Protein AF-A0A977L4Y2-F1 (afdb_monomer_lite)

Structure (mmCIF, N/CA/C/O backbone):
data_AF-A0A977L4Y2-F1
#
_entry.id   AF-A0A977L4Y2-F1
#
loop_
_atom_site.group_PDB
_atom_site.id
_atom_site.type_symbol
_atom_site.label_atom_id
_atom_site.label_alt_id
_atom_site.label_comp_id
_atom_site.label_asym_id
_atom_site.label_entity_id
_atom_site.label_seq_id
_atom_site.pdbx_PDB_ins_code
_atom_site.Cartn_x
_atom_site.Cartn_y
_atom_site.Cartn_z
_atom_site.occupancy
_atom_site.B_iso_or_equiv
_atom_site.auth_seq_id
_atom_site.auth_comp_id
_atom_site.auth_asym_id
_atom_site.auth_atom_id
_atom_site.pdbx_PDB_model_num
ATOM 1 N N . MET A 1 1 ? 3.620 12.388 13.829 1.00 55.41 1 MET A N 1
ATOM 2 C CA . MET A 1 1 ? 3.400 11.331 14.838 1.00 55.41 1 MET A CA 1
ATOM 3 C C . MET A 1 1 ? 1.973 10.817 14.739 1.00 55.41 1 MET A C 1
ATOM 5 O O . MET A 1 1 ? 1.811 9.656 14.417 1.00 55.41 1 MET A O 1
ATOM 9 N N . ALA A 1 2 ? 0.976 11.703 14.831 1.00 60.09 2 ALA A N 1
ATOM 10 C CA . ALA A 1 2 ? -0.452 11.372 14.791 1.00 60.09 2 ALA A CA 1
ATOM 11 C C . ALA A 1 2 ? -0.899 10.472 13.616 1.00 60.09 2 ALA A C 1
ATOM 13 O O . ALA A 1 2 ? -1.657 9.539 13.804 1.00 60.09 2 ALA A O 1
ATOM 14 N N . ALA A 1 3 ? -0.400 10.681 12.399 1.00 68.69 3 ALA A N 1
ATOM 15 C CA . ALA A 1 3 ? -0.818 9.826 11.291 1.00 68.69 3 ALA A CA 1
ATOM 16 C C . ALA A 1 3 ? -0.172 8.417 11.338 1.00 68.69 3 ALA A C 1
ATOM 18 O O . ALA A 1 3 ? -0.773 7.445 10.896 1.00 68.69 3 ALA A O 1
ATOM 19 N N . TYR A 1 4 ? 1.007 8.275 11.957 1.00 83.25 4 TYR A N 1
ATOM 20 C CA . TYR A 1 4 ? 1.710 6.990 12.066 1.00 83.25 4 TYR A CA 1
ATOM 21 C C . TYR A 1 4 ? 0.951 5.968 12.922 1.00 83.25 4 TYR A C 1
ATOM 23 O O . TYR A 1 4 ? 0.835 4.811 12.523 1.00 83.25 4 TYR A O 1
ATOM 31 N N . CYS A 1 5 ? 0.366 6.400 14.045 1.00 90.06 5 CYS A N 1
ATOM 32 C CA . CYS A 1 5 ? -0.415 5.509 14.905 1.00 90.06 5 CYS A CA 1
ATOM 33 C C . CYS A 1 5 ? -1.686 4.988 14.213 1.00 90.06 5 CYS A C 1
ATOM 35 O O . CYS A 1 5 ? -2.073 3.844 14.432 1.00 90.06 5 CYS A O 1
ATOM 37 N N . LEU A 1 6 ? -2.291 5.771 13.311 1.00 92.31 6 LEU A N 1
ATOM 38 C CA . LEU A 1 6 ? -3.466 5.342 12.550 1.00 92.31 6 LEU A CA 1
ATOM 39 C C . LEU A 1 6 ? -3.171 4.131 11.653 1.00 92.31 6 LEU A C 1
ATOM 41 O O . LEU A 1 6 ? -3.985 3.210 11.574 1.00 92.31 6 LEU A O 1
ATOM 45 N N . PHE A 1 7 ? -2.010 4.101 10.991 1.00 91.88 7 PHE A N 1
ATOM 46 C CA . PHE A 1 7 ? -1.647 2.938 10.181 1.00 91.88 7 PHE A CA 1
ATOM 47 C C . PHE A 1 7 ? -1.048 1.805 10.994 1.00 91.88 7 PHE A C 1
ATOM 49 O O . PHE A 1 7 ? -1.253 0.660 10.619 1.00 91.88 7 PHE A O 1
ATOM 56 N N . GLU A 1 8 ? -0.385 2.071 12.118 1.00 92.25 8 GLU A N 1
ATOM 57 C CA . GLU A 1 8 ? -0.032 0.994 13.049 1.00 92.25 8 GLU A CA 1
ATOM 58 C C . GLU A 1 8 ? -1.299 0.277 13.551 1.00 92.25 8 GLU A C 1
ATOM 60 O O . GLU A 1 8 ? -1.356 -0.951 13.572 1.00 92.25 8 GLU A O 1
ATOM 65 N N . PHE A 1 9 ? -2.363 1.030 13.849 1.00 95.06 9 PHE A N 1
ATOM 66 C CA . PHE A 1 9 ? -3.677 0.468 14.160 1.00 95.06 9 PHE A CA 1
ATOM 67 C C . PHE A 1 9 ? -4.242 -0.360 12.998 1.00 95.06 9 PHE A C 1
ATOM 69 O O . PHE A 1 9 ? -4.660 -1.497 13.209 1.00 95.06 9 PHE A O 1
ATOM 76 N N . PHE A 1 10 ? -4.199 0.163 11.768 1.00 95.56 10 PHE A N 1
ATOM 77 C CA . PHE A 1 10 ? -4.583 -0.595 10.573 1.00 95.56 10 PHE A CA 1
ATOM 78 C C . PHE A 1 10 ? -3.802 -1.912 10.444 1.00 95.56 10 PHE A C 1
ATOM 80 O O . PHE A 1 10 ? -4.402 -2.952 10.190 1.00 95.56 10 PHE A O 1
ATOM 87 N N . GLU A 1 11 ? -2.484 -1.891 10.643 1.00 94.31 11 GLU A N 1
ATOM 88 C CA . GLU A 1 11 ? -1.632 -3.079 10.558 1.00 94.31 11 GLU A CA 1
ATOM 89 C C . GLU A 1 11 ? -2.020 -4.144 11.584 1.00 94.31 11 GLU A C 1
ATOM 91 O O . GLU A 1 11 ? -2.098 -5.317 11.221 1.00 94.31 11 GLU A O 1
ATOM 96 N N . ILE A 1 12 ? -2.322 -3.749 12.825 1.00 94.56 12 ILE A N 1
ATOM 97 C CA . ILE A 1 12 ? -2.807 -4.676 13.857 1.00 94.56 12 ILE A CA 1
ATOM 98 C C . ILE A 1 12 ? -4.138 -5.293 13.429 1.00 94.56 12 ILE A C 1
ATOM 100 O O . ILE A 1 12 ? -4.274 -6.514 13.442 1.00 94.56 12 ILE A O 1
ATOM 104 N N . VAL A 1 13 ? -5.104 -4.479 12.987 1.00 95.88 13 VAL A N 1
ATOM 105 C CA . VAL A 1 13 ? -6.407 -4.986 12.524 1.00 95.88 13 VAL A CA 1
ATOM 106 C C . VAL A 1 13 ? -6.224 -6.001 11.397 1.00 95.88 13 VAL A C 1
ATOM 108 O O . VAL A 1 13 ? -6.804 -7.084 11.431 1.00 95.88 13 VAL A O 1
ATOM 111 N N . VAL A 1 14 ? -5.374 -5.685 10.422 1.00 95.75 14 VAL A N 1
ATOM 112 C CA . VAL A 1 14 ? -5.084 -6.561 9.285 1.00 95.75 14 VAL A CA 1
ATOM 113 C C . VAL A 1 14 ? -4.402 -7.860 9.718 1.00 95.75 14 VAL A C 1
ATOM 115 O O . VAL A 1 14 ? -4.789 -8.929 9.249 1.00 95.75 14 VAL A O 1
ATOM 118 N N . GLN A 1 15 ? -3.411 -7.796 10.610 1.00 94.38 15 GLN A N 1
ATOM 119 C CA . GLN A 1 15 ? -2.729 -8.982 11.138 1.00 94.38 15 GLN A CA 1
ATOM 120 C C . GLN A 1 15 ? -3.702 -9.907 11.864 1.00 94.38 15 GLN A C 1
ATOM 122 O O . GLN A 1 15 ? -3.709 -11.114 11.616 1.00 94.38 15 GLN A O 1
ATOM 127 N N . GLU A 1 16 ? -4.559 -9.337 12.706 1.00 94.56 16 GLU A N 1
ATOM 128 C CA . GLU A 1 16 ? -5.553 -10.095 13.449 1.00 94.56 16 GLU A CA 1
ATOM 129 C C . GLU A 1 16 ? -6.586 -10.736 12.514 1.00 94.56 16 GLU A C 1
ATOM 131 O O . GLU A 1 16 ? -6.855 -11.938 12.618 1.00 94.56 16 GLU A O 1
ATOM 136 N N . LEU A 1 17 ? -7.092 -9.983 11.532 1.00 95.88 17 LEU A N 1
ATOM 137 C CA . LEU A 1 17 ? -8.059 -10.490 10.558 1.00 95.88 17 LEU A CA 1
ATOM 138 C C . LEU A 1 17 ? -7.477 -11.534 9.594 1.00 95.88 17 LEU A C 1
ATOM 140 O O . LEU A 1 17 ? -8.184 -12.443 9.161 1.00 95.88 17 LEU A O 1
ATOM 144 N N . ASN A 1 18 ? -6.180 -11.460 9.289 1.00 92.62 18 ASN A N 1
ATOM 145 C CA . ASN A 1 18 ? -5.504 -12.462 8.464 1.00 92.62 18 ASN A CA 1
ATOM 146 C C . ASN A 1 18 ? -5.422 -13.832 9.164 1.00 92.62 18 ASN A C 1
ATOM 148 O O . ASN A 1 18 ? -5.365 -14.864 8.497 1.00 92.62 18 ASN A O 1
ATOM 152 N N . THR A 1 19 ? -5.435 -13.866 10.503 1.00 90.06 19 THR A N 1
ATOM 153 C CA . THR A 1 19 ? -5.528 -15.128 11.261 1.00 90.06 19 THR A CA 1
ATOM 154 C C . THR A 1 19 ? -6.966 -15.611 11.426 1.00 90.06 19 THR A C 1
ATOM 156 O O . THR A 1 19 ? -7.213 -16.814 11.470 1.00 90.06 19 THR A O 1
ATOM 159 N N . SER A 1 20 ? -7.917 -14.680 11.533 1.00 89.19 20 SER A N 1
ATOM 160 C CA . SER A 1 20 ? -9.325 -14.951 11.820 1.00 89.19 20 SER A CA 1
ATOM 161 C C . SER A 1 20 ? -10.206 -13.991 11.030 1.00 89.19 20 SER A C 1
ATOM 163 O O . SER A 1 20 ? -10.184 -12.799 11.297 1.00 89.19 20 SER A O 1
ATOM 165 N N . LYS A 1 21 ? -11.057 -14.495 10.126 1.00 90.50 21 LYS A N 1
ATOM 166 C CA . LYS A 1 21 ? -11.901 -13.657 9.242 1.00 90.50 21 LYS A CA 1
ATOM 167 C C . LYS A 1 21 ? -12.794 -12.630 9.957 1.00 90.50 21 LYS A C 1
ATOM 169 O O . LYS A 1 21 ? -13.295 -11.716 9.311 1.00 90.50 21 LYS A O 1
ATOM 174 N N . SER A 1 22 ? -13.021 -12.806 11.257 1.00 95.06 22 SER A N 1
ATOM 175 C CA . SER A 1 22 ? -13.834 -11.941 12.105 1.00 95.06 22 SER A CA 1
ATOM 176 C C . SER A 1 22 ? -13.237 -11.878 13.510 1.00 95.06 22 SER A C 1
ATOM 178 O O . SER A 1 22 ? -12.931 -12.929 14.084 1.00 95.06 22 SER A O 1
ATOM 180 N N . ARG A 1 23 ? -13.081 -10.678 14.085 1.00 95.31 23 ARG A N 1
ATOM 181 C CA . ARG A 1 23 ? -12.512 -10.501 15.433 1.00 95.31 23 ARG A CA 1
ATOM 182 C C . ARG A 1 23 ? -12.980 -9.219 16.119 1.00 95.31 23 ARG A C 1
ATOM 184 O O . ARG A 1 23 ? -13.215 -8.204 15.477 1.00 95.31 23 ARG A O 1
ATOM 191 N N . VAL A 1 24 ? -13.096 -9.263 17.446 1.00 94.62 24 VAL A N 1
ATOM 192 C CA . VAL A 1 24 ? -13.222 -8.066 18.290 1.00 94.62 24 VAL A CA 1
ATOM 193 C C . VAL A 1 24 ? -11.816 -7.646 18.707 1.00 94.62 24 VAL A C 1
ATOM 195 O O . VAL A 1 24 ? -11.070 -8.473 19.227 1.00 94.62 24 VAL A O 1
ATOM 198 N N . ILE A 1 25 ? -11.465 -6.386 18.454 1.00 91.50 25 ILE A N 1
ATOM 199 C CA . ILE A 1 25 ? -10.177 -5.792 18.830 1.00 91.50 25 ILE A CA 1
ATOM 200 C C . ILE A 1 25 ? -10.462 -4.733 19.885 1.00 91.50 25 ILE A C 1
ATOM 202 O O . ILE A 1 25 ? -11.300 -3.853 19.688 1.00 91.50 25 ILE A O 1
ATOM 206 N N . THR A 1 26 ? -9.785 -4.846 21.018 1.00 90.56 26 THR A N 1
ATOM 207 C CA . THR A 1 26 ? -10.024 -4.048 22.219 1.00 90.56 26 THR A CA 1
ATOM 208 C C . THR A 1 26 ? -8.786 -3.242 22.602 1.00 90.56 26 THR A C 1
ATOM 210 O O . THR A 1 26 ? -7.713 -3.390 22.021 1.00 90.56 26 THR A O 1
ATOM 213 N N . ALA A 1 27 ? -8.910 -2.384 23.617 1.00 88.88 27 ALA A N 1
ATOM 214 C CA . ALA A 1 27 ? -7.785 -1.595 24.113 1.00 88.88 27 ALA A CA 1
ATOM 215 C C . ALA A 1 27 ? -6.593 -2.459 24.568 1.00 88.88 27 ALA A C 1
ATOM 217 O O . ALA A 1 27 ? -5.451 -2.028 24.424 1.00 88.88 27 ALA A O 1
ATOM 218 N N . SER A 1 28 ? -6.840 -3.675 25.074 1.00 87.31 28 SER A N 1
ATOM 219 C CA . SER A 1 28 ? -5.772 -4.577 25.520 1.00 87.31 28 SER A CA 1
ATOM 220 C C . SER A 1 28 ? -4.947 -5.136 24.356 1.00 87.31 28 SER A C 1
ATOM 222 O O . SER A 1 28 ? -3.737 -5.320 24.503 1.00 87.31 28 SER A O 1
ATOM 224 N N . ASP A 1 29 ? -5.563 -5.335 23.187 1.00 88.56 29 ASP A N 1
ATOM 225 C CA . ASP A 1 29 ? -4.872 -5.740 21.956 1.00 88.56 29 ASP A CA 1
ATOM 226 C C . ASP A 1 29 ? -3.959 -4.613 21.425 1.00 88.56 29 ASP A C 1
ATOM 228 O O . ASP A 1 29 ? -2.973 -4.872 20.740 1.00 88.56 29 ASP A O 1
ATOM 232 N N . LEU A 1 30 ? -4.257 -3.357 21.782 1.00 88.88 30 LEU A N 1
ATOM 233 C CA . LEU A 1 30 ? -3.537 -2.150 21.351 1.00 88.88 30 LEU A CA 1
ATOM 234 C C . LEU A 1 30 ? -2.523 -1.637 22.395 1.00 88.88 30 LEU A C 1
ATOM 236 O O . LEU A 1 30 ? -1.815 -0.651 22.170 1.00 88.88 30 LEU A O 1
ATOM 240 N N . THR A 1 31 ? -2.407 -2.296 23.547 1.00 82.19 31 THR A N 1
ATOM 241 C CA . THR A 1 31 ? -1.356 -1.994 24.527 1.00 82.19 31 THR A CA 1
ATOM 242 C C . THR A 1 31 ? -0.027 -2.616 24.100 1.00 82.19 31 THR A C 1
ATOM 244 O O . THR A 1 31 ? 0.223 -3.805 24.291 1.00 82.19 31 THR A O 1
ATOM 247 N N . GLY A 1 32 ? 0.852 -1.800 23.511 1.00 66.56 32 GLY A N 1
ATOM 248 C CA . GLY A 1 32 ? 2.178 -2.230 23.069 1.00 66.56 32 GLY A CA 1
ATOM 249 C C . GLY A 1 32 ? 3.042 -2.753 24.223 1.00 66.56 32 GLY A C 1
ATOM 250 O O . GLY A 1 32 ? 3.253 -2.065 25.222 1.00 66.56 32 GLY A O 1
ATOM 251 N N . LYS A 1 33 ? 3.605 -3.957 24.075 1.00 53.31 33 LYS A N 1
ATOM 252 C CA . LYS A 1 33 ? 4.604 -4.496 25.011 1.00 53.31 33 LYS A CA 1
ATOM 253 C C . LYS A 1 33 ? 5.928 -3.735 24.840 1.00 53.31 33 LYS A C 1
ATOM 255 O O . LYS A 1 33 ? 6.731 -4.090 23.985 1.00 53.31 33 LYS A O 1
ATOM 260 N N . GLY A 1 34 ? 6.151 -2.690 25.643 1.00 53.97 34 GLY A N 1
ATOM 261 C CA . GLY A 1 34 ? 7.457 -2.017 25.766 1.00 53.97 34 GLY A CA 1
ATOM 262 C C . GLY A 1 34 ? 7.609 -0.642 25.101 1.00 53.97 34 GLY A C 1
ATOM 263 O O . GLY A 1 34 ? 8.738 -0.171 24.979 1.00 53.97 34 GLY A O 1
ATOM 264 N N . LYS A 1 35 ? 6.519 0.020 24.688 1.00 61.44 35 LYS A N 1
ATOM 265 C CA . LYS A 1 35 ? 6.541 1.441 24.283 1.00 61.44 35 LYS A CA 1
ATOM 266 C C . LYS A 1 35 ? 6.220 2.355 25.474 1.00 61.44 35 LYS A C 1
ATOM 268 O O . LYS A 1 35 ? 5.543 1.937 26.408 1.00 61.44 35 LYS A O 1
ATOM 273 N N . SER A 1 36 ? 6.705 3.600 25.436 1.00 60.53 36 SER A N 1
ATOM 274 C CA . SER A 1 36 ? 6.444 4.613 26.474 1.00 60.53 36 SER A CA 1
ATOM 275 C C . SER A 1 36 ? 4.985 5.080 26.516 1.00 60.53 36 SER A C 1
ATOM 277 O O . SER A 1 36 ? 4.516 5.498 27.568 1.00 60.53 36 SER A O 1
ATOM 279 N N . LEU A 1 37 ? 4.284 5.005 25.381 1.00 72.56 37 LEU A N 1
ATOM 280 C CA . LEU A 1 37 ? 2.851 5.250 25.232 1.00 72.56 37 LEU A CA 1
ATOM 281 C C . LEU A 1 37 ? 2.215 4.028 24.567 1.00 72.56 37 LEU A C 1
ATOM 283 O O . LEU A 1 37 ? 2.832 3.385 23.712 1.00 72.56 37 LEU A O 1
ATOM 287 N N . SER A 1 38 ? 1.002 3.680 24.994 1.00 89.06 38 SER A N 1
ATOM 288 C CA . SER A 1 38 ? 0.231 2.627 24.340 1.00 89.06 38 SER A CA 1
ATOM 289 C C . SER A 1 38 ? -0.370 3.156 23.034 1.00 89.06 38 SER A C 1
ATOM 291 O O . SER A 1 38 ? -0.665 4.347 22.924 1.00 89.06 38 SER A O 1
ATOM 293 N N . LEU A 1 39 ? -0.591 2.284 22.043 1.00 91.69 39 LEU A N 1
ATOM 294 C CA . LEU A 1 39 ? -1.156 2.718 20.764 1.00 91.69 39 LEU A CA 1
ATOM 295 C C . LEU A 1 39 ? -2.561 3.301 20.952 1.00 91.69 39 LEU A C 1
ATOM 297 O O . LEU A 1 39 ? -2.915 4.272 20.293 1.00 9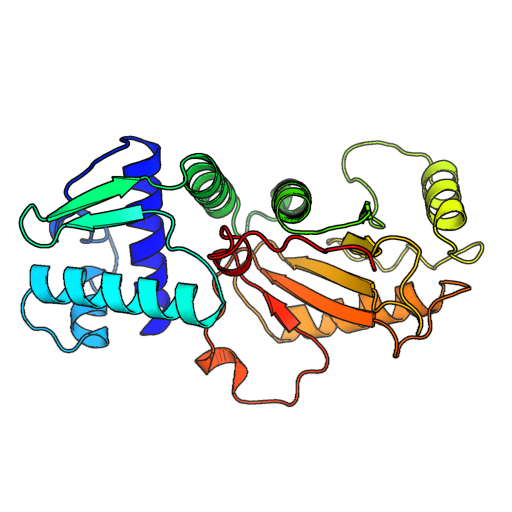1.69 39 LEU A O 1
ATOM 301 N N . ILE A 1 40 ? -3.350 2.756 21.883 1.00 93.38 40 ILE A N 1
ATOM 302 C CA . ILE A 1 40 ? -4.683 3.289 22.177 1.00 93.38 40 ILE A CA 1
ATOM 303 C C . ILE A 1 40 ? -4.633 4.712 22.752 1.00 93.38 40 ILE A C 1
ATOM 305 O O . ILE A 1 40 ? -5.515 5.510 22.442 1.00 93.38 40 ILE A O 1
ATOM 309 N N . ASP A 1 41 ? -3.600 5.065 23.520 1.00 92.00 41 ASP A N 1
ATOM 310 C CA . ASP A 1 41 ? -3.426 6.437 24.011 1.00 92.00 41 ASP A CA 1
ATOM 311 C C . ASP A 1 41 ? -3.034 7.389 22.871 1.00 92.00 41 ASP A C 1
ATOM 313 O O . ASP A 1 41 ? -3.586 8.485 22.773 1.00 92.00 41 ASP A O 1
ATOM 317 N N . GLU A 1 42 ? -2.173 6.948 21.946 1.00 92.81 42 GLU A N 1
ATOM 318 C CA . GLU A 1 42 ? -1.845 7.718 20.735 1.00 92.81 42 GLU A CA 1
ATOM 319 C C . GLU A 1 42 ? -3.076 7.926 19.833 1.00 92.81 42 GLU A C 1
ATOM 321 O O . GLU A 1 42 ? -3.263 9.005 19.265 1.00 92.81 42 GLU A O 1
ATOM 326 N N . LEU A 1 43 ? -3.946 6.916 19.709 1.00 93.25 43 LEU A N 1
ATOM 327 C CA . LEU A 1 43 ? -5.202 7.030 18.960 1.00 93.25 43 LEU A CA 1
ATOM 328 C C . LEU A 1 43 ? -6.188 7.979 19.646 1.00 93.25 43 LEU A C 1
ATOM 330 O O . LEU A 1 43 ? -6.845 8.766 18.965 1.00 93.25 43 LEU A O 1
ATOM 334 N N . ARG A 1 44 ? -6.295 7.944 20.978 1.00 94.19 44 ARG A N 1
ATOM 335 C CA . ARG A 1 44 ? -7.115 8.888 21.757 1.00 94.19 44 ARG A CA 1
ATOM 336 C C . ARG A 1 44 ? -6.653 10.327 21.560 1.00 94.19 44 ARG A C 1
ATOM 338 O O . ARG A 1 44 ? -7.483 11.200 21.322 1.00 94.19 44 ARG A O 1
ATOM 345 N N . GLU A 1 45 ? -5.343 10.567 21.576 1.00 93.62 45 GLU A N 1
ATOM 346 C CA . GLU A 1 45 ? -4.773 11.889 21.302 1.00 93.62 45 GLU A CA 1
ATOM 347 C C . GLU A 1 45 ? -5.076 12.350 19.866 1.00 93.62 45 GLU A C 1
ATOM 349 O O . GLU A 1 45 ? -5.582 13.458 19.669 1.00 93.62 45 GLU A O 1
ATOM 354 N N . LEU A 1 46 ? -4.848 11.485 18.866 1.00 91.94 46 LEU A N 1
ATOM 355 C CA . LEU A 1 46 ? -5.159 11.764 17.458 1.00 91.94 46 LEU A CA 1
ATOM 356 C C . LEU A 1 46 ? -6.643 12.111 17.261 1.00 91.94 46 LEU A C 1
ATOM 358 O O . LEU A 1 46 ? -6.985 13.067 16.564 1.00 91.94 46 LEU A O 1
ATOM 362 N N . THR A 1 47 ? -7.529 11.313 17.854 1.00 94.56 47 THR A N 1
ATOM 363 C CA . THR A 1 47 ? -8.980 11.409 17.653 1.00 94.56 47 THR A CA 1
ATOM 364 C C . THR A 1 47 ? -9.655 12.416 18.583 1.00 94.56 47 THR A C 1
ATOM 366 O O . THR A 1 47 ? -10.796 12.808 18.320 1.00 94.56 47 THR A O 1
ATOM 369 N N . LYS A 1 48 ? -8.942 12.896 19.611 1.00 94.94 48 LYS A N 1
ATOM 370 C CA . LYS A 1 48 ? -9.451 13.740 20.705 1.00 94.94 48 LYS A CA 1
ATOM 371 C C . LYS A 1 48 ? -10.594 13.079 21.481 1.00 94.94 48 LYS A C 1
ATOM 373 O O . LYS A 1 48 ? -11.542 13.753 21.875 1.00 94.94 48 LYS A O 1
ATOM 378 N N . GLU A 1 49 ? -10.509 11.768 21.672 1.00 95.56 49 GLU A N 1
ATOM 379 C CA . GLU A 1 49 ? -11.497 10.973 22.405 1.00 95.56 49 GLU A CA 1
ATOM 380 C C . GLU A 1 49 ? -10.922 10.517 23.751 1.00 95.56 49 GLU A C 1
ATOM 382 O O . GLU A 1 49 ? -9.748 10.168 23.848 1.00 95.56 49 GLU A O 1
ATOM 387 N N . PHE A 1 50 ? -11.749 10.498 24.799 1.00 91.00 50 PHE A N 1
ATOM 388 C CA . PHE A 1 50 ? -11.339 10.018 26.129 1.00 91.00 50 PHE A CA 1
ATOM 389 C C . PHE A 1 50 ? -11.574 8.513 26.303 1.00 91.00 50 PHE A C 1
ATOM 391 O O . PHE A 1 50 ? -10.838 7.836 27.020 1.00 91.00 50 PHE A O 1
ATOM 398 N N . ASP A 1 51 ? -12.599 7.982 25.638 1.00 94.50 51 ASP A N 1
ATOM 399 C CA . ASP A 1 51 ? -12.962 6.572 25.690 1.00 94.50 51 ASP A CA 1
ATOM 400 C C . ASP A 1 51 ? -12.218 5.754 24.618 1.00 94.50 51 ASP A C 1
ATOM 402 O O . ASP A 1 51 ? -11.957 6.230 23.513 1.00 94.50 51 ASP A O 1
ATOM 406 N N . SER A 1 52 ? -11.854 4.509 24.949 1.00 93.38 52 SER A N 1
ATOM 407 C CA . SER A 1 52 ? -11.135 3.633 24.011 1.00 93.38 52 SER A CA 1
ATOM 408 C C . SER A 1 52 ? -11.999 3.211 22.831 1.00 93.38 52 SER A C 1
ATOM 410 O O . SER A 1 52 ? -11.501 3.149 21.709 1.00 93.38 52 SER A O 1
ATOM 412 N N . GLU A 1 53 ? -13.275 2.902 23.058 1.00 93.06 53 GLU A N 1
ATOM 413 C CA . GLU A 1 53 ? -14.150 2.459 21.976 1.00 93.06 53 GLU A CA 1
ATOM 414 C C . GLU A 1 53 ? -14.462 3.614 21.028 1.00 93.06 53 GLU A C 1
ATOM 416 O O . GLU A 1 53 ? -14.431 3.437 19.811 1.00 93.06 53 GLU A O 1
ATOM 421 N N . ALA A 1 54 ? -14.706 4.809 21.573 1.00 94.75 54 ALA A N 1
ATOM 422 C CA . ALA A 1 54 ? -14.867 6.025 20.783 1.00 94.75 54 ALA A CA 1
ATOM 423 C C . ALA A 1 54 ? -13.625 6.304 19.916 1.00 94.75 54 ALA A C 1
ATOM 425 O O . ALA A 1 54 ? -13.761 6.564 18.716 1.00 94.75 54 ALA A O 1
ATOM 426 N N . ALA A 1 55 ? -12.421 6.166 20.485 1.00 95.19 55 ALA A N 1
ATOM 427 C CA . ALA A 1 55 ? -11.166 6.325 19.753 1.00 95.19 55 ALA A CA 1
ATOM 428 C C . ALA A 1 55 ? -11.007 5.289 18.626 1.00 95.19 55 ALA A C 1
ATOM 430 O O . ALA A 1 55 ? -10.631 5.657 17.511 1.00 95.19 55 ALA A O 1
ATOM 431 N N . ILE A 1 56 ? -11.335 4.013 18.870 1.00 95.88 56 ILE A N 1
ATOM 432 C CA . ILE A 1 56 ? -11.302 2.954 17.844 1.00 95.88 56 ILE A CA 1
ATOM 433 C C . ILE A 1 56 ? -12.289 3.269 16.717 1.00 95.88 56 ILE A C 1
ATOM 435 O O . ILE A 1 56 ? -11.887 3.311 15.555 1.00 95.88 56 ILE A O 1
ATOM 439 N N . ASN A 1 57 ? -13.553 3.560 17.045 1.00 95.94 57 ASN A N 1
ATOM 440 C CA . ASN A 1 57 ? -14.588 3.884 16.058 1.00 95.94 57 ASN A CA 1
ATOM 441 C C . ASN A 1 57 ? -14.150 5.045 15.151 1.00 95.94 57 ASN A C 1
ATOM 443 O O . ASN A 1 57 ? -14.261 4.976 13.927 1.00 95.94 57 ASN A O 1
ATOM 447 N N . LYS A 1 58 ? -13.621 6.114 15.755 1.00 96.38 58 LYS A N 1
ATOM 448 C CA . LYS A 1 58 ? -13.181 7.307 15.028 1.00 96.38 58 LYS A CA 1
ATOM 449 C C . LYS A 1 58 ? -11.920 7.050 14.207 1.00 96.38 58 LYS A C 1
ATOM 451 O O . LYS A 1 58 ? -11.802 7.578 13.107 1.00 96.38 58 LYS A O 1
ATOM 456 N N . SER A 1 59 ? -11.019 6.195 14.687 1.00 96.25 59 SER A N 1
ATOM 457 C CA . SER A 1 59 ? -9.846 5.751 13.923 1.00 96.25 59 SER A CA 1
ATOM 458 C C . SER A 1 59 ? -10.250 4.951 12.683 1.00 96.25 59 SER A C 1
ATOM 460 O O . SER A 1 59 ? -9.711 5.186 11.605 1.00 96.25 59 SER A O 1
ATOM 462 N N . VAL A 1 60 ? -11.251 4.070 12.788 1.00 96.81 60 VAL A N 1
ATOM 463 C CA . VAL A 1 60 ? -11.797 3.373 11.612 1.00 96.81 60 VAL A CA 1
ATOM 464 C C . VAL A 1 60 ? -12.386 4.369 10.610 1.00 96.81 60 VAL A C 1
ATOM 466 O O . VAL A 1 60 ? -12.041 4.305 9.435 1.00 96.81 60 VAL A O 1
ATOM 469 N N . ALA A 1 61 ? -13.177 5.347 11.060 1.00 95.75 61 ALA A N 1
ATOM 470 C CA . ALA A 1 61 ? -13.732 6.377 10.175 1.00 95.75 61 ALA A CA 1
ATOM 471 C C . ALA A 1 61 ? -12.643 7.219 9.472 1.00 95.75 61 ALA A C 1
ATOM 473 O O . ALA A 1 61 ? -12.781 7.583 8.300 1.00 95.75 61 ALA A O 1
ATOM 474 N N . LEU A 1 62 ? -11.532 7.513 10.160 1.00 94.62 62 LEU A N 1
ATOM 475 C CA . LEU A 1 62 ? -10.372 8.180 9.557 1.00 94.62 62 LEU A CA 1
ATOM 476 C C . LEU A 1 62 ? -9.699 7.305 8.488 1.00 94.62 62 LEU A C 1
ATOM 478 O O . LEU A 1 62 ? -9.339 7.817 7.428 1.00 94.62 62 LEU A O 1
ATOM 482 N N . LEU A 1 63 ? -9.567 5.994 8.726 1.00 94.62 63 LEU A N 1
ATOM 483 C CA . LEU A 1 63 ? -9.066 5.049 7.724 1.00 94.62 63 LEU A CA 1
ATOM 484 C C . LEU A 1 63 ? -10.001 4.972 6.511 1.00 94.62 63 LEU A C 1
ATOM 486 O O . LEU A 1 63 ? -9.533 5.088 5.381 1.00 94.62 63 LEU A O 1
ATOM 490 N N . GLU A 1 64 ? -11.312 4.846 6.716 1.00 94.19 64 GLU A N 1
ATOM 491 C CA . GLU A 1 64 ? -12.298 4.857 5.626 1.00 94.19 64 GLU A CA 1
ATOM 492 C C . GLU A 1 64 ? -12.193 6.134 4.788 1.00 94.19 64 GLU A C 1
ATOM 494 O O . GLU A 1 64 ? -12.151 6.070 3.558 1.00 94.19 64 GLU A O 1
ATOM 499 N N . THR A 1 65 ? -12.067 7.289 5.448 1.00 91.31 65 THR A N 1
ATOM 500 C CA . THR A 1 65 ? -11.882 8.586 4.784 1.00 91.31 65 THR A CA 1
ATOM 501 C C . THR A 1 65 ? -10.597 8.607 3.955 1.00 91.31 65 THR A C 1
ATOM 503 O O . THR A 1 65 ? -10.624 9.015 2.793 1.00 91.31 65 THR A O 1
ATOM 506 N N . HIS A 1 66 ? -9.476 8.125 4.506 1.00 89.12 66 HIS A N 1
ATOM 507 C CA . HIS A 1 66 ? -8.195 8.056 3.792 1.00 89.12 66 HIS A CA 1
ATOM 508 C C . HIS A 1 66 ? -8.287 7.188 2.534 1.00 89.12 66 HIS A C 1
ATOM 510 O O . HIS A 1 66 ? -7.926 7.647 1.451 1.00 89.12 66 HIS A O 1
ATOM 516 N N . PHE A 1 67 ? -8.795 5.959 2.649 1.00 89.56 67 PHE A N 1
ATOM 517 C CA . PHE A 1 67 ? -8.922 5.048 1.507 1.00 89.56 67 PHE A CA 1
ATOM 518 C C . PHE A 1 67 ? -9.889 5.607 0.454 1.00 89.56 67 PHE A C 1
ATOM 520 O O . PHE A 1 67 ? -9.540 5.664 -0.727 1.00 89.56 67 PHE A O 1
ATOM 527 N N . THR A 1 68 ? -11.042 6.129 0.879 1.00 87.50 68 THR A N 1
ATOM 528 C CA . THR A 1 68 ? -12.050 6.702 -0.026 1.00 87.50 68 THR A CA 1
ATOM 529 C C . THR A 1 68 ? -11.531 7.942 -0.751 1.00 87.50 68 THR A C 1
ATOM 531 O O . THR A 1 68 ? -11.757 8.082 -1.951 1.00 87.50 68 THR A O 1
ATOM 534 N N . SER A 1 69 ? -10.765 8.812 -0.077 1.00 83.50 69 SER A N 1
ATOM 535 C CA . SER A 1 69 ? -10.157 10.002 -0.702 1.00 83.50 69 SER A CA 1
ATOM 536 C C . SER A 1 69 ? -9.206 9.663 -1.856 1.00 83.50 69 SER A C 1
ATOM 538 O O . SER A 1 69 ? -8.950 10.495 -2.724 1.00 83.50 69 SER A O 1
ATOM 540 N N . LYS A 1 70 ? -8.714 8.419 -1.882 1.00 79.44 70 LYS A N 1
ATOM 541 C CA . LYS A 1 70 ? -7.842 7.867 -2.917 1.00 79.44 70 LYS A CA 1
ATOM 542 C C . LYS A 1 70 ? -8.578 6.945 -3.903 1.00 79.44 70 LYS A C 1
ATOM 544 O O . LYS A 1 70 ? -7.939 6.363 -4.775 1.00 79.44 70 LYS A O 1
ATOM 549 N N . GLY A 1 71 ? -9.901 6.804 -3.779 1.00 82.06 71 GLY A N 1
ATOM 550 C CA . GLY A 1 71 ? -10.725 5.932 -4.622 1.00 82.06 71 GLY A CA 1
ATOM 551 C C . GLY A 1 71 ? -10.599 4.438 -4.302 1.00 82.06 71 GLY A C 1
ATOM 552 O O . GLY A 1 71 ? -10.797 3.601 -5.188 1.00 82.06 71 GLY A O 1
ATOM 553 N N . TYR A 1 72 ? -10.232 4.093 -3.064 1.00 86.50 72 TYR A N 1
ATOM 554 C CA . TYR A 1 72 ? -10.050 2.715 -2.611 1.00 86.50 72 TYR A CA 1
ATOM 555 C C . TYR A 1 72 ? -11.055 2.313 -1.536 1.00 86.50 72 TYR A C 1
ATOM 557 O O . TYR A 1 72 ? -11.543 3.144 -0.773 1.00 86.50 72 TYR A O 1
ATOM 565 N N . ASN A 1 73 ? -11.302 1.009 -1.440 1.00 89.19 73 ASN A N 1
ATOM 566 C CA . ASN A 1 73 ? -12.070 0.419 -0.350 1.00 89.19 73 ASN A CA 1
ATOM 567 C C . ASN A 1 73 ? -11.157 0.054 0.822 1.00 89.19 73 ASN A C 1
ATOM 569 O O . ASN A 1 73 ? -10.070 -0.499 0.622 1.00 89.19 73 ASN A O 1
ATOM 573 N N . LEU A 1 74 ? -11.630 0.299 2.045 1.00 93.94 74 LEU A N 1
ATOM 574 C CA . LEU A 1 74 ? -11.029 -0.292 3.236 1.00 93.94 74 LEU A CA 1
ATOM 575 C C . LEU A 1 74 ? -11.209 -1.825 3.166 1.00 93.94 74 LEU A C 1
ATOM 577 O O . LEU A 1 74 ? -12.298 -2.292 2.829 1.00 93.94 74 LEU A O 1
ATOM 581 N N . PRO A 1 75 ? -10.174 -2.637 3.446 1.00 95.19 75 PRO A N 1
ATOM 582 C CA . PRO A 1 75 ? -10.218 -4.085 3.221 1.00 95.19 75 PRO A CA 1
ATOM 583 C C . PRO A 1 75 ? -10.932 -4.867 4.334 1.00 95.19 75 PRO A C 1
ATOM 585 O O . PRO A 1 75 ? -10.880 -6.097 4.360 1.00 95.19 75 PRO A O 1
ATOM 588 N N . PHE A 1 76 ? -11.575 -4.165 5.262 1.00 97.06 76 PHE A N 1
ATOM 589 C CA . PHE A 1 76 ? -12.370 -4.725 6.344 1.00 97.06 76 PHE A CA 1
ATOM 590 C C . PHE A 1 76 ? -13.536 -3.790 6.669 1.00 97.06 76 PHE A C 1
ATOM 592 O O . PHE A 1 76 ? -13.458 -2.586 6.425 1.00 97.06 76 PHE A O 1
ATOM 599 N N . SER A 1 77 ? -14.598 -4.344 7.248 1.00 96.62 77 SER A N 1
ATOM 600 C CA . SER A 1 77 ? -15.694 -3.584 7.849 1.00 96.62 77 SER A CA 1
ATOM 601 C C . SER A 1 77 ? -15.592 -3.602 9.365 1.00 96.62 77 SER A C 1
ATOM 603 O O . SER A 1 77 ? -15.034 -4.533 9.945 1.00 96.62 77 SER A O 1
ATOM 605 N N . PHE A 1 78 ? -16.197 -2.610 10.009 1.00 97.25 78 PHE A N 1
ATOM 606 C CA . PHE A 1 78 ? -16.309 -2.549 11.457 1.00 97.25 78 PHE A CA 1
ATOM 607 C C . PHE A 1 78 ? -17.750 -2.257 11.882 1.00 97.25 78 PHE A C 1
ATOM 609 O O . PHE A 1 78 ? -18.359 -1.277 11.454 1.00 97.25 78 PHE A O 1
ATOM 616 N N . ASN A 1 79 ? -18.298 -3.100 12.754 1.00 96.00 79 ASN A N 1
ATOM 617 C CA . ASN A 1 79 ? -19.619 -2.914 13.336 1.00 96.00 79 ASN A CA 1
ATOM 618 C C . ASN A 1 79 ? -19.494 -2.275 14.726 1.00 96.00 79 ASN A C 1
ATOM 620 O O . ASN A 1 79 ? -19.084 -2.931 15.683 1.00 96.00 79 ASN A O 1
ATOM 624 N N . ALA A 1 80 ? -19.905 -1.011 14.852 1.00 91.75 80 ALA A N 1
ATOM 625 C CA . ALA A 1 80 ? -19.804 -0.243 16.095 1.00 91.75 80 ALA A CA 1
ATOM 626 C C . ALA A 1 80 ? -20.698 -0.755 17.243 1.00 91.75 80 ALA A C 1
ATOM 628 O O . ALA A 1 80 ? -20.422 -0.443 18.402 1.00 91.75 80 ALA A O 1
ATOM 629 N N . VAL A 1 81 ? -21.748 -1.534 16.945 1.00 92.19 81 VAL A N 1
ATOM 630 C CA . VAL A 1 81 ? -22.634 -2.140 17.955 1.00 92.19 81 VAL A CA 1
ATOM 631 C C . VAL A 1 81 ? -21.981 -3.385 18.545 1.00 92.19 81 VAL A C 1
ATOM 633 O O . VAL A 1 81 ? -21.906 -3.528 19.760 1.00 92.19 81 VAL A O 1
ATOM 636 N N . THR A 1 82 ? -21.469 -4.276 17.693 1.00 93.69 82 THR A N 1
ATOM 637 C CA . THR A 1 82 ? -20.847 -5.538 18.131 1.00 93.69 82 THR A CA 1
ATOM 638 C C . THR A 1 82 ? -19.340 -5.431 18.364 1.00 93.69 82 THR A C 1
ATOM 640 O O . THR A 1 82 ? -18.720 -6.424 18.740 1.00 93.69 82 THR A O 1
ATOM 643 N N . LYS A 1 83 ? -18.743 -4.266 18.082 1.00 92.94 83 LYS A N 1
ATOM 644 C CA . LYS A 1 83 ? -17.294 -3.979 18.130 1.00 92.94 83 LYS A CA 1
ATOM 645 C C . LYS A 1 83 ? -16.451 -4.947 17.303 1.00 92.94 83 LYS A C 1
ATOM 647 O O . LYS A 1 83 ? -15.315 -5.268 17.646 1.00 92.94 83 LYS A O 1
ATOM 652 N N . ARG A 1 84 ? -17.037 -5.459 16.226 1.00 96.31 84 ARG A N 1
ATOM 653 C CA . ARG A 1 84 ? -16.479 -6.567 15.453 1.00 96.31 84 ARG A CA 1
ATOM 654 C C . ARG A 1 84 ? -15.926 -6.054 14.141 1.00 96.31 84 ARG A C 1
ATOM 656 O O . ARG A 1 84 ? -16.593 -5.286 13.454 1.00 96.31 84 ARG A O 1
ATOM 663 N N . PHE A 1 85 ? -14.722 -6.500 13.830 1.00 97.81 85 PHE A N 1
ATOM 664 C CA . PHE A 1 85 ? -14.085 -6.343 12.540 1.00 97.81 85 PHE A CA 1
ATOM 665 C C . PHE A 1 85 ? -14.319 -7.602 11.719 1.00 97.81 85 PHE A C 1
ATOM 667 O O . PHE A 1 85 ? -14.186 -8.707 12.249 1.00 97.81 85 PHE A O 1
ATOM 674 N N . ASP A 1 86 ? -14.619 -7.432 10.438 1.00 97.56 86 ASP A N 1
ATOM 675 C CA . ASP A 1 86 ? -14.812 -8.527 9.491 1.00 97.56 86 ASP A CA 1
ATOM 676 C C . ASP A 1 86 ? -13.999 -8.255 8.220 1.00 97.56 86 ASP A C 1
ATOM 678 O O . ASP A 1 86 ? -13.970 -7.130 7.717 1.00 97.56 86 ASP A O 1
ATOM 682 N N . SER A 1 87 ? -13.317 -9.281 7.710 1.00 96.62 87 SER A N 1
ATOM 683 C CA . SER A 1 87 ? -12.523 -9.185 6.479 1.00 96.62 87 SER A CA 1
ATOM 684 C C . SER A 1 87 ? -13.411 -9.002 5.244 1.00 96.62 87 SER A C 1
ATOM 686 O O . SER A 1 87 ? -14.411 -9.705 5.084 1.00 96.62 87 SER A O 1
ATOM 688 N N . LEU A 1 88 ? -13.008 -8.100 4.342 1.00 94.88 88 LEU A N 1
ATOM 689 C CA . LEU A 1 88 ? -13.641 -7.888 3.033 1.00 94.88 88 LEU A CA 1
ATOM 690 C C . LEU 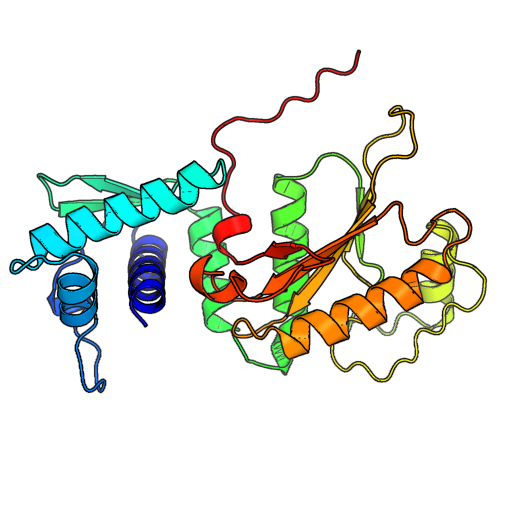A 1 88 ? -12.712 -8.219 1.848 1.00 94.88 88 LEU A C 1
ATOM 692 O O . LEU A 1 88 ? -13.199 -8.499 0.752 1.00 94.88 88 LEU A O 1
ATOM 696 N N . ASP A 1 89 ? -11.387 -8.192 2.036 1.00 92.94 89 ASP A N 1
ATOM 697 C CA . ASP A 1 89 ? -10.390 -8.513 0.999 1.00 92.94 89 ASP A CA 1
ATOM 698 C C . ASP A 1 89 ? -9.233 -9.350 1.572 1.00 92.94 89 ASP A C 1
ATOM 700 O O . ASP A 1 89 ? -8.139 -8.838 1.819 1.00 92.94 89 ASP A O 1
ATOM 704 N N . ASP A 1 90 ? -9.479 -10.653 1.754 1.00 93.44 90 ASP A N 1
ATOM 705 C CA . ASP A 1 90 ? -8.517 -11.621 2.312 1.00 93.44 90 ASP A CA 1
ATOM 706 C C . ASP A 1 90 ? -7.150 -11.585 1.591 1.00 93.44 90 ASP A C 1
ATOM 708 O O . ASP A 1 90 ? -6.099 -11.647 2.233 1.00 93.44 90 ASP A O 1
ATOM 712 N N . ASP A 1 91 ? -7.144 -11.427 0.262 1.00 92.38 91 ASP A N 1
ATOM 713 C CA . ASP A 1 91 ? -5.909 -11.385 -0.532 1.00 92.38 91 ASP A CA 1
ATOM 714 C C . ASP A 1 91 ? -5.073 -10.140 -0.219 1.00 92.38 91 ASP A C 1
ATOM 716 O O . ASP A 1 91 ? -3.841 -10.199 -0.182 1.00 92.38 91 ASP A O 1
ATOM 720 N N . TYR A 1 92 ? -5.728 -8.995 -0.008 1.00 93.38 92 TYR A N 1
ATOM 721 C CA . TYR A 1 92 ? -5.032 -7.769 0.373 1.00 93.38 92 TYR A CA 1
ATOM 722 C C . TYR A 1 92 ? -4.539 -7.810 1.810 1.00 93.38 92 TYR A C 1
ATOM 724 O O . TYR A 1 92 ? -3.415 -7.384 2.062 1.00 93.38 92 TYR A O 1
ATOM 732 N N . LEU A 1 93 ? -5.340 -8.343 2.739 1.00 95.38 93 LEU A N 1
ATOM 733 C CA . LEU A 1 93 ? -4.907 -8.507 4.126 1.00 95.38 93 LEU A CA 1
ATOM 734 C C . LEU A 1 93 ? -3.635 -9.357 4.187 1.00 95.38 93 LEU A C 1
ATOM 736 O O . LEU A 1 93 ? -2.638 -8.932 4.770 1.00 95.38 93 LEU A O 1
ATOM 740 N N . LYS A 1 94 ? -3.630 -10.499 3.490 1.00 95.06 94 LYS A N 1
ATOM 741 C CA . LYS A 1 94 ? -2.453 -11.363 3.379 1.00 95.06 94 LYS A CA 1
ATOM 742 C C . LYS A 1 94 ? -1.256 -10.631 2.777 1.00 95.06 94 LYS A C 1
ATOM 744 O O . LYS A 1 94 ? -0.164 -10.691 3.337 1.00 95.06 94 LYS A O 1
ATOM 749 N N . PHE A 1 95 ? -1.463 -9.905 1.676 1.00 94.62 95 PHE A N 1
ATOM 750 C CA . PHE A 1 95 ? -0.416 -9.092 1.058 1.00 94.62 95 PHE A CA 1
ATOM 751 C C . PHE A 1 95 ? 0.198 -8.103 2.058 1.00 94.62 95 PHE A C 1
ATOM 753 O O . PHE A 1 95 ? 1.417 -8.051 2.190 1.00 94.62 95 PHE A O 1
ATOM 760 N N . ILE A 1 96 ? -0.623 -7.351 2.794 1.00 95.56 96 ILE A N 1
ATOM 761 C CA . ILE A 1 96 ? -0.143 -6.378 3.779 1.00 95.56 96 ILE A CA 1
ATOM 762 C C . ILE A 1 96 ? 0.656 -7.064 4.894 1.00 95.56 96 ILE A C 1
ATOM 764 O O . ILE A 1 96 ? 1.751 -6.599 5.209 1.00 95.56 96 ILE A O 1
ATOM 768 N N . VAL A 1 97 ? 0.174 -8.185 5.443 1.00 95.31 97 VAL A N 1
ATOM 769 C CA . VAL A 1 97 ? 0.912 -8.956 6.462 1.00 95.31 97 VAL A CA 1
ATOM 770 C C . VAL A 1 97 ? 2.277 -9.405 5.939 1.00 95.31 97 VAL A C 1
ATOM 772 O O . VAL A 1 97 ? 3.294 -9.208 6.614 1.00 95.31 97 VAL A O 1
ATOM 775 N N . ASP A 1 98 ? 2.322 -9.945 4.720 1.00 94.06 98 ASP A N 1
ATOM 776 C CA . ASP A 1 98 ? 3.569 -10.367 4.086 1.00 94.06 98 ASP A CA 1
ATOM 777 C C . ASP A 1 98 ? 4.530 -9.178 3.922 1.00 94.06 98 ASP A C 1
ATOM 779 O O . ASP A 1 98 ? 5.718 -9.301 4.235 1.00 94.06 98 ASP A O 1
ATOM 783 N N . MET A 1 99 ? 4.036 -8.009 3.493 1.00 93.69 99 MET A N 1
ATOM 784 C CA . MET A 1 99 ? 4.862 -6.810 3.295 1.00 93.69 99 MET A CA 1
ATOM 785 C C . MET A 1 99 ? 5.404 -6.249 4.613 1.00 93.69 99 MET A C 1
ATOM 787 O O . MET A 1 99 ? 6.592 -5.921 4.685 1.00 93.69 99 MET A O 1
ATOM 791 N N . ILE A 1 100 ? 4.593 -6.209 5.673 1.00 91.62 100 ILE A N 1
ATOM 792 C CA . ILE A 1 100 ? 5.038 -5.790 7.012 1.00 91.62 100 ILE A CA 1
ATOM 793 C C . ILE A 1 100 ? 6.189 -6.681 7.490 1.00 91.62 100 ILE A C 1
ATOM 795 O O . ILE A 1 100 ? 7.206 -6.174 7.962 1.00 91.62 100 ILE A O 1
ATOM 799 N N . SER A 1 101 ? 6.077 -8.002 7.302 1.00 92.19 101 SER A N 1
ATOM 800 C CA . SER A 1 101 ? 7.082 -8.970 7.770 1.00 92.19 101 SER A CA 1
ATOM 801 C C . SER A 1 101 ? 8.468 -8.805 7.126 1.00 92.19 101 SER A C 1
ATOM 803 O O . SER A 1 101 ? 9.471 -9.266 7.676 1.00 92.19 101 SER A O 1
ATOM 805 N N . ILE A 1 102 ? 8.543 -8.144 5.965 1.00 89.38 102 ILE A N 1
ATOM 806 C CA . ILE A 1 102 ? 9.784 -7.935 5.208 1.00 89.38 102 ILE A CA 1
ATOM 807 C C . ILE A 1 102 ? 10.260 -6.475 5.192 1.00 89.38 102 ILE A C 1
ATOM 809 O O . ILE A 1 102 ? 11.306 -6.192 4.593 1.00 89.38 102 ILE A O 1
ATOM 813 N N . ARG A 1 103 ? 9.523 -5.552 5.827 1.00 90.38 103 ARG A N 1
ATOM 814 C CA . ARG A 1 103 ? 9.815 -4.110 5.842 1.00 90.38 103 ARG A CA 1
ATOM 815 C C . ARG A 1 103 ? 11.220 -3.831 6.363 1.00 90.38 103 ARG A C 1
ATOM 817 O O . ARG A 1 103 ? 11.624 -4.344 7.402 1.00 90.38 103 ARG A O 1
ATOM 824 N N . SER A 1 104 ? 11.972 -3.002 5.636 1.00 85.25 104 SER A N 1
ATOM 825 C CA . SER A 1 104 ? 13.348 -2.602 5.985 1.00 85.25 104 SER A CA 1
ATOM 826 C C . SER A 1 104 ? 14.351 -3.764 6.085 1.00 85.25 104 SER A C 1
ATOM 828 O O . SER A 1 104 ? 15.501 -3.569 6.485 1.00 85.25 104 SER A O 1
ATOM 830 N N . VAL A 1 105 ? 13.972 -4.978 5.672 1.00 84.00 105 VAL A N 1
ATOM 831 C CA . VAL A 1 105 ? 14.885 -6.119 5.573 1.00 84.00 105 VAL A CA 1
ATOM 832 C C . VAL A 1 105 ? 15.566 -6.063 4.206 1.00 84.00 105 VAL A C 1
ATOM 834 O O . VAL A 1 105 ? 15.018 -6.521 3.205 1.00 84.00 105 VAL A O 1
ATOM 837 N N . GLY A 1 106 ? 16.788 -5.523 4.145 1.00 72.50 106 GLY A N 1
ATOM 838 C CA . GLY A 1 106 ? 17.479 -5.242 2.873 1.00 72.50 106 GLY A CA 1
ATOM 839 C C . GLY A 1 106 ? 17.660 -6.447 1.931 1.00 72.50 106 GLY A C 1
ATOM 840 O O . GLY A 1 106 ? 17.687 -6.289 0.714 1.00 72.50 106 GLY A O 1
ATOM 841 N N . LYS A 1 107 ? 17.713 -7.682 2.456 1.00 75.31 107 LYS A N 1
ATOM 842 C CA . LYS A 1 107 ? 17.762 -8.906 1.627 1.00 75.31 107 LYS A CA 1
ATOM 843 C C . LYS A 1 107 ? 16.423 -9.246 0.947 1.00 75.31 107 LYS A C 1
ATOM 845 O O . LYS A 1 107 ? 16.414 -10.055 0.025 1.00 75.31 107 LYS A O 1
ATOM 850 N N . ARG A 1 108 ? 15.311 -8.644 1.385 1.00 81.38 108 ARG A N 1
ATOM 851 C CA . ARG A 1 108 ? 13.934 -8.923 0.939 1.00 81.38 108 ARG A CA 1
ATOM 852 C C . ARG A 1 108 ? 13.358 -7.844 0.015 1.00 81.38 108 ARG A C 1
ATOM 854 O O . ARG A 1 108 ? 12.216 -7.972 -0.410 1.00 81.38 108 ARG A O 1
ATOM 861 N N . SER A 1 109 ? 14.139 -6.828 -0.373 1.00 77.62 109 SER A N 1
ATOM 862 C CA . SER A 1 109 ? 13.683 -5.771 -1.297 1.00 77.62 109 SER A CA 1
ATOM 863 C C . SER A 1 109 ? 13.152 -6.312 -2.630 1.00 77.62 109 SER A C 1
ATOM 865 O O . SER A 1 109 ? 12.236 -5.740 -3.209 1.00 77.62 109 SER A O 1
ATOM 867 N N . ARG A 1 110 ? 13.675 -7.454 -3.098 1.00 75.81 110 ARG A N 1
ATOM 868 C CA . ARG A 1 110 ? 13.154 -8.147 -4.287 1.00 75.81 110 ARG A CA 1
ATOM 869 C C . ARG A 1 110 ? 11.757 -8.725 -4.071 1.00 75.81 110 ARG A C 1
ATOM 871 O O . ARG A 1 110 ? 10.926 -8.646 -4.970 1.00 75.81 110 ARG A O 1
ATOM 878 N N . ASP A 1 111 ? 11.523 -9.348 -2.921 1.00 82.25 111 ASP A N 1
ATOM 879 C CA . ASP A 1 111 ? 10.237 -9.983 -2.623 1.00 82.25 111 ASP A CA 1
ATOM 880 C C . ASP A 1 111 ? 9.145 -8.912 -2.512 1.00 82.25 111 ASP A C 1
ATOM 882 O O . ASP A 1 111 ? 8.032 -9.107 -3.002 1.00 82.25 111 ASP A O 1
ATOM 886 N N . PHE A 1 112 ? 9.515 -7.740 -1.984 1.00 85.50 112 PHE A N 1
ATOM 887 C CA . PHE A 1 112 ? 8.691 -6.538 -2.005 1.00 85.50 112 PHE A CA 1
ATOM 888 C C . PHE A 1 112 ? 8.337 -6.107 -3.438 1.00 85.50 112 PHE A C 1
ATOM 890 O O . PHE A 1 112 ? 7.163 -6.075 -3.795 1.00 85.50 112 PHE A O 1
ATOM 897 N N . GLU A 1 113 ? 9.338 -5.861 -4.290 1.00 81.44 113 GLU A N 1
ATOM 898 C CA . GLU A 1 113 ? 9.133 -5.435 -5.684 1.00 81.44 113 GLU A CA 1
ATOM 899 C C . GLU A 1 113 ? 8.267 -6.427 -6.483 1.00 81.44 113 GLU A C 1
ATOM 901 O O . GLU A 1 113 ? 7.359 -6.027 -7.211 1.00 81.44 113 GLU A O 1
ATOM 906 N N . CYS A 1 114 ? 8.499 -7.736 -6.322 1.00 80.56 114 CYS A N 1
ATOM 907 C CA . CYS A 1 114 ? 7.708 -8.764 -7.000 1.00 80.56 114 CYS A CA 1
ATOM 908 C C . CYS A 1 114 ? 6.247 -8.761 -6.538 1.00 80.56 114 CYS A C 1
ATOM 910 O O . CYS A 1 114 ? 5.347 -8.840 -7.371 1.00 80.56 114 CYS A O 1
ATOM 912 N N . SER A 1 115 ? 6.009 -8.645 -5.231 1.00 85.69 115 SER A N 1
ATOM 913 C CA . SER A 1 115 ? 4.654 -8.644 -4.671 1.00 85.69 115 SER A CA 1
ATOM 914 C C . SER A 1 115 ? 3.881 -7.391 -5.083 1.00 85.69 115 SER A C 1
ATOM 916 O O . SER A 1 115 ? 2.711 -7.481 -5.453 1.00 85.69 115 SER A O 1
ATOM 918 N N . VAL A 1 116 ? 4.551 -6.234 -5.107 1.00 84.44 116 VAL A N 1
ATOM 919 C CA . VAL A 1 116 ? 3.995 -4.976 -5.624 1.00 84.44 116 VAL A CA 1
ATOM 920 C C . VAL A 1 116 ? 3.641 -5.110 -7.106 1.00 84.44 116 VAL A C 1
ATOM 922 O O . VAL A 1 116 ? 2.532 -4.750 -7.495 1.00 84.44 116 VAL A O 1
ATOM 925 N N . ALA A 1 117 ? 4.532 -5.675 -7.928 1.00 79.88 117 ALA A N 1
ATOM 926 C CA . ALA A 1 117 ? 4.275 -5.880 -9.353 1.00 79.88 117 ALA A CA 1
ATOM 927 C C . ALA A 1 117 ? 3.048 -6.769 -9.604 1.00 79.88 117 ALA A C 1
ATOM 929 O O . ALA A 1 117 ? 2.202 -6.417 -10.423 1.00 79.88 117 ALA A O 1
ATOM 930 N N . GLU A 1 118 ? 2.924 -7.899 -8.900 1.00 81.94 118 GLU A N 1
ATOM 931 C CA . GLU A 1 118 ? 1.751 -8.774 -9.028 1.00 81.94 118 GLU A CA 1
ATOM 932 C C . GLU A 1 118 ? 0.471 -8.077 -8.557 1.00 81.94 118 GLU A C 1
ATOM 934 O O . GLU A 1 118 ? -0.551 -8.145 -9.240 1.00 81.94 118 GLU A O 1
ATOM 939 N N . ARG A 1 119 ? 0.521 -7.331 -7.444 1.00 83.19 119 ARG A N 1
ATOM 940 C CA . ARG A 1 119 ? -0.645 -6.585 -6.954 1.00 83.19 119 ARG A CA 1
ATOM 941 C C . ARG A 1 119 ? -1.071 -5.486 -7.927 1.00 83.19 119 ARG A C 1
ATOM 943 O O . ARG A 1 119 ? -2.266 -5.265 -8.098 1.00 83.19 119 ARG A O 1
ATOM 950 N N . LEU A 1 120 ? -0.126 -4.828 -8.599 1.00 78.62 120 LEU A N 1
ATOM 951 C CA . LEU A 1 120 ? -0.426 -3.827 -9.624 1.00 78.62 120 LEU A CA 1
ATOM 952 C C . LEU A 1 120 ? -1.122 -4.428 -10.842 1.00 78.62 120 LEU A C 1
ATOM 954 O O . LEU A 1 120 ? -2.027 -3.785 -11.356 1.00 78.62 120 LEU A O 1
ATOM 958 N N . LYS A 1 121 ? -0.793 -5.657 -11.266 1.00 73.94 121 LYS A N 1
ATOM 959 C CA . LYS A 1 121 ? -1.492 -6.303 -12.398 1.00 73.94 121 LYS A CA 1
ATOM 960 C C . LYS A 1 121 ? -2.993 -6.444 -12.164 1.00 73.94 121 LYS A C 1
ATOM 962 O O . LYS A 1 121 ? -3.757 -6.440 -13.118 1.00 73.94 121 LYS A O 1
ATOM 967 N N . LEU A 1 122 ? -3.419 -6.552 -10.905 1.00 71.62 122 LEU A N 1
ATOM 968 C CA . LEU A 1 122 ? -4.839 -6.600 -10.545 1.00 71.62 122 LEU A CA 1
ATOM 969 C C . LEU A 1 122 ? -5.539 -5.238 -10.684 1.00 71.62 122 LEU A C 1
ATOM 971 O O . LEU A 1 122 ? -6.756 -5.161 -10.550 1.00 71.62 122 LEU A O 1
ATOM 975 N N . ARG A 1 123 ? -4.778 -4.159 -10.889 1.00 67.19 123 ARG A N 1
ATOM 976 C CA . ARG A 1 123 ? -5.247 -2.767 -10.848 1.00 67.19 123 ARG A CA 1
ATOM 977 C C . ARG A 1 123 ? -5.049 -2.030 -12.164 1.00 67.19 123 ARG A C 1
ATOM 979 O O . ARG A 1 123 ? -5.672 -0.995 -12.375 1.00 67.19 123 ARG A O 1
ATOM 986 N N . THR A 1 124 ? -4.160 -2.522 -13.014 1.00 65.62 124 THR A N 1
ATOM 987 C CA . THR A 1 124 ? -3.717 -1.819 -14.207 1.00 65.62 124 THR A CA 1
ATOM 988 C C . THR A 1 124 ? -4.172 -2.523 -15.478 1.00 65.62 124 THR A C 1
ATOM 990 O O . THR A 1 124 ? -4.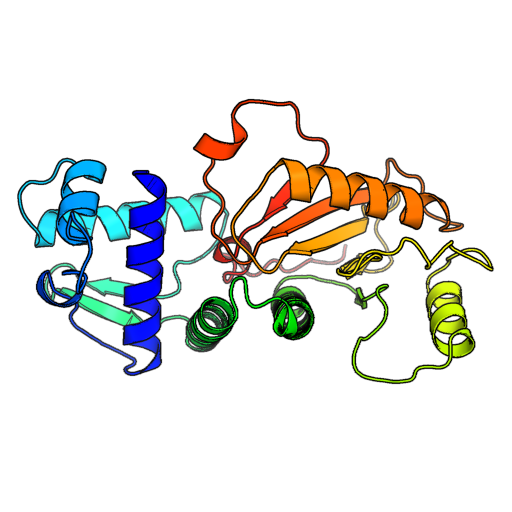165 -3.747 -15.584 1.00 65.62 124 THR A O 1
ATOM 993 N N . THR A 1 125 ? -4.556 -1.738 -16.481 1.00 59.88 125 THR A N 1
ATOM 994 C CA . THR A 1 125 ? -4.849 -2.228 -17.832 1.00 59.88 125 THR A CA 1
ATOM 995 C C . THR A 1 125 ? -3.627 -2.080 -18.722 1.00 59.88 125 THR A C 1
ATOM 997 O O . THR A 1 125 ? -3.056 -0.998 -18.780 1.00 59.88 125 THR A O 1
ATOM 1000 N N . GLY A 1 126 ? -3.241 -3.105 -19.474 1.00 62.56 126 GLY A N 1
ATOM 1001 C CA . GLY A 1 126 ? -2.037 -3.070 -20.311 1.00 62.56 126 GLY A CA 1
ATOM 1002 C C . GLY A 1 126 ? -0.909 -3.926 -19.738 1.00 62.56 126 GLY A C 1
ATOM 1003 O O . GLY A 1 126 ? -1.146 -4.809 -18.916 1.00 62.56 126 GLY A O 1
ATOM 1004 N N . ALA A 1 127 ? 0.316 -3.716 -20.211 1.00 66.06 127 ALA A N 1
ATOM 1005 C CA . ALA A 1 127 ? 1.442 -4.583 -19.887 1.00 66.06 127 ALA A CA 1
ATOM 1006 C C . ALA A 1 127 ? 2.315 -3.985 -18.776 1.00 66.06 127 ALA A C 1
ATOM 1008 O O . ALA A 1 127 ? 2.759 -2.839 -18.854 1.00 66.06 127 ALA A O 1
ATOM 1009 N N . ILE A 1 128 ? 2.573 -4.792 -17.744 1.00 69.38 128 ILE A N 1
ATOM 1010 C CA . ILE A 1 128 ? 3.537 -4.488 -16.687 1.00 69.38 128 ILE A CA 1
ATOM 1011 C C . ILE A 1 128 ? 4.869 -5.147 -17.043 1.00 69.38 128 ILE A C 1
ATOM 1013 O O . ILE A 1 128 ? 4.977 -6.376 -17.069 1.00 69.38 128 ILE A O 1
ATOM 1017 N N . HIS A 1 129 ? 5.899 -4.336 -17.262 1.00 68.00 129 HIS A N 1
ATOM 1018 C CA . HIS A 1 129 ? 7.251 -4.803 -17.546 1.00 68.00 129 HIS A CA 1
ATOM 1019 C C . HIS A 1 129 ? 8.182 -4.446 -16.399 1.00 68.00 129 HIS A C 1
ATOM 1021 O O . HIS A 1 129 ? 8.301 -3.286 -16.033 1.00 68.00 129 HIS A O 1
ATOM 1027 N N . ARG A 1 130 ? 8.888 -5.434 -15.854 1.00 67.94 130 ARG A N 1
ATOM 1028 C CA . ARG A 1 130 ? 9.990 -5.180 -14.920 1.00 67.94 130 ARG A CA 1
ATOM 1029 C C . ARG A 1 130 ? 11.256 -4.982 -15.734 1.00 67.94 130 ARG A C 1
ATOM 1031 O O . ARG A 1 130 ? 11.718 -5.937 -16.358 1.00 67.94 130 ARG A O 1
ATOM 1038 N N . VAL A 1 131 ? 11.796 -3.770 -15.738 1.00 60.72 131 VAL A N 1
ATOM 1039 C CA . VAL A 1 131 ? 13.026 -3.457 -16.477 1.00 60.72 131 VAL A CA 1
ATOM 1040 C C . VAL A 1 131 ? 14.283 -3.526 -15.613 1.00 60.72 131 VAL A C 1
ATOM 1042 O O . VAL A 1 131 ? 15.374 -3.336 -16.134 1.00 60.72 131 VAL A O 1
ATOM 1045 N N . GLY A 1 132 ? 14.164 -3.881 -14.332 1.00 55.62 132 GLY A N 1
ATOM 1046 C CA . GLY A 1 132 ? 15.280 -4.131 -13.419 1.00 55.62 132 GLY A CA 1
ATOM 1047 C C . GLY A 1 132 ? 15.874 -5.536 -13.551 1.00 55.62 132 GLY A C 1
ATOM 1048 O O . GLY A 1 132 ? 15.245 -6.468 -14.060 1.00 55.62 132 GLY A O 1
ATOM 1049 N N . PHE A 1 133 ? 17.114 -5.714 -13.085 1.00 46.03 133 PHE A N 1
ATOM 1050 C CA . PHE A 1 133 ? 17.772 -7.022 -13.097 1.00 46.03 133 PHE A CA 1
ATOM 1051 C C . PHE A 1 13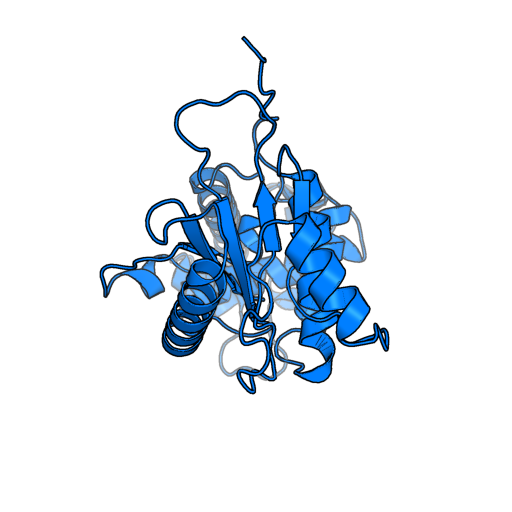3 ? 17.095 -7.969 -12.084 1.00 46.03 133 PHE A C 1
ATOM 1053 O O . PHE A 1 133 ? 17.093 -7.667 -10.887 1.00 46.03 133 PHE A O 1
ATOM 1060 N N . PRO A 1 134 ? 16.557 -9.136 -12.494 1.00 44.53 134 PRO A N 1
ATOM 1061 C CA . PRO A 1 134 ? 16.023 -10.111 -11.544 1.00 44.53 134 PRO A CA 1
ATOM 1062 C C . PRO A 1 134 ? 17.166 -10.639 -10.669 1.00 44.53 134 PRO A C 1
ATOM 1064 O O . PRO A 1 134 ? 18.106 -11.248 -11.184 1.00 44.53 134 PRO A O 1
ATOM 1067 N N . ARG A 1 135 ? 17.123 -10.399 -9.350 1.00 49.41 135 ARG A N 1
ATOM 1068 C CA . ARG A 1 135 ? 18.232 -10.737 -8.424 1.00 49.41 135 ARG A CA 1
ATOM 1069 C C . ARG A 1 135 ? 18.483 -12.252 -8.260 1.00 49.41 135 ARG A C 1
ATOM 1071 O O . ARG A 1 135 ? 19.393 -12.645 -7.540 1.00 49.41 135 ARG A O 1
ATOM 1078 N N . ASP A 1 136 ? 17.676 -13.099 -8.891 1.00 42.66 136 ASP A N 1
ATOM 1079 C CA . ASP A 1 136 ? 17.519 -14.535 -8.627 1.00 42.66 136 ASP A CA 1
ATOM 1080 C C . ASP A 1 136 ? 17.794 -15.461 -9.810 1.00 42.66 136 ASP A C 1
ATOM 1082 O O . ASP A 1 136 ? 17.863 -16.676 -9.639 1.00 42.66 136 ASP A O 1
ATOM 1086 N N . GLN A 1 137 ? 17.987 -14.922 -11.008 1.00 47.50 137 GLN A N 1
ATOM 1087 C CA . GLN A 1 137 ? 18.435 -15.719 -12.140 1.00 47.50 137 GLN A CA 1
ATOM 1088 C C . GLN A 1 137 ? 19.739 -15.128 -12.650 1.00 47.50 137 GLN A C 1
ATOM 1090 O O . GLN A 1 137 ? 19.824 -13.929 -12.908 1.00 47.50 137 GLN A O 1
ATOM 1095 N N . LYS A 1 138 ? 20.752 -15.974 -12.878 1.00 48.28 138 LYS A N 1
ATOM 1096 C CA . LYS A 1 138 ? 21.876 -15.634 -13.763 1.00 48.28 138 LYS A CA 1
ATOM 1097 C C . LYS A 1 138 ? 21.343 -15.489 -15.197 1.00 48.28 138 LYS A C 1
ATOM 1099 O O . LYS A 1 138 ? 21.714 -16.259 -16.080 1.00 48.28 138 LYS A O 1
ATOM 1104 N N . LYS A 1 139 ? 20.460 -14.522 -15.461 1.00 52.44 139 LYS A N 1
ATOM 1105 C CA . LYS A 1 139 ? 20.206 -14.090 -16.829 1.00 52.44 139 LYS A CA 1
ATOM 1106 C C . LYS A 1 139 ? 21.505 -13.461 -17.288 1.00 52.44 139 LYS A C 1
ATOM 1108 O O . LYS A 1 139 ? 21.979 -12.481 -16.715 1.00 52.44 139 LYS A O 1
ATOM 1113 N N . LYS A 1 140 ? 22.148 -14.094 -18.267 1.00 61.28 140 LYS A N 1
ATOM 1114 C CA . LYS A 1 140 ? 23.391 -13.573 -18.843 1.00 61.28 140 LYS A CA 1
ATOM 1115 C C . LYS A 1 140 ? 23.096 -12.138 -19.283 1.00 61.28 140 LYS A C 1
ATOM 1117 O O . LYS A 1 140 ? 22.042 -11.916 -19.871 1.00 61.28 140 LYS A O 1
ATOM 1122 N N . LYS A 1 141 ? 23.997 -11.183 -19.026 1.00 64.81 141 LYS A N 1
ATOM 1123 C CA . LYS A 1 141 ? 23.873 -9.759 -19.414 1.00 64.81 141 LYS A CA 1
ATOM 1124 C C . LYS A 1 141 ? 23.208 -9.572 -20.790 1.00 64.81 141 LYS A C 1
ATOM 1126 O O . LYS A 1 141 ? 22.311 -8.754 -20.944 1.00 64.81 141 LYS A O 1
ATOM 1131 N N . ASN A 1 142 ? 23.572 -10.415 -21.756 1.00 68.00 142 ASN A N 1
ATOM 1132 C CA . ASN A 1 142 ? 23.009 -10.428 -23.106 1.00 68.00 142 ASN A CA 1
ATOM 1133 C C . ASN A 1 142 ? 21.495 -10.701 -23.166 1.00 68.00 142 ASN A C 1
ATOM 1135 O O . ASN A 1 142 ? 20.814 -10.070 -23.962 1.00 68.00 142 ASN A O 1
ATOM 1139 N N . GLN A 1 143 ? 20.948 -11.602 -22.347 1.00 68.94 143 GLN A N 1
ATOM 1140 C CA . GLN A 1 143 ? 19.507 -11.890 -22.292 1.00 68.94 143 GLN A CA 1
ATOM 1141 C C . GLN A 1 143 ? 18.718 -10.704 -21.735 1.00 68.94 143 GLN A C 1
ATOM 1143 O O . GLN A 1 143 ? 17.666 -10.366 -22.266 1.00 68.94 143 GLN A O 1
ATOM 1148 N N . PHE A 1 144 ? 19.245 -10.048 -20.700 1.00 68.44 144 PHE A N 1
ATOM 1149 C CA . PHE A 1 144 ? 18.640 -8.842 -20.140 1.00 68.44 144 PHE A CA 1
ATOM 1150 C C . PHE A 1 144 ? 18.684 -7.678 -21.140 1.00 68.44 144 PHE A C 1
ATOM 1152 O O . PHE A 1 144 ? 17.654 -7.078 -21.423 1.00 68.44 144 PHE A O 1
ATOM 1159 N N . LEU A 1 145 ? 19.832 -7.439 -21.783 1.00 68.19 145 LEU A N 1
ATOM 1160 C CA . LEU A 1 145 ? 19.947 -6.443 -22.855 1.00 68.19 145 LEU A CA 1
ATOM 1161 C C . LEU A 1 145 ? 19.044 -6.764 -24.055 1.00 68.19 145 LEU A C 1
ATOM 1163 O O . LEU A 1 145 ? 18.498 -5.853 -24.666 1.00 68.19 145 LEU A O 1
ATOM 1167 N N . THR A 1 146 ? 18.859 -8.044 -24.392 1.00 72.00 146 THR A N 1
ATOM 1168 C CA . THR A 1 146 ? 17.921 -8.464 -25.447 1.00 72.00 146 THR A CA 1
ATOM 1169 C C . THR A 1 146 ? 16.485 -8.135 -25.051 1.00 72.00 146 THR A C 1
ATOM 1171 O O . THR A 1 146 ? 15.755 -7.571 -25.856 1.00 72.00 146 THR A O 1
ATOM 1174 N N . HIS A 1 147 ? 16.096 -8.408 -23.804 1.00 70.81 147 HIS A N 1
ATOM 1175 C CA . HIS A 1 147 ? 14.782 -8.032 -23.290 1.00 70.81 147 HIS A CA 1
ATOM 1176 C C . HIS A 1 147 ? 14.564 -6.510 -23.316 1.00 70.81 147 HIS A C 1
ATOM 1178 O O . HIS A 1 147 ? 13.551 -6.051 -23.835 1.00 70.81 147 HIS A O 1
ATOM 1184 N N . LEU A 1 148 ? 15.533 -5.710 -22.863 1.00 68.62 148 LEU A N 1
ATOM 1185 C CA . LEU A 1 148 ? 15.436 -4.247 -22.932 1.00 68.62 148 LEU A CA 1
ATOM 1186 C C . LEU A 1 148 ? 15.313 -3.742 -24.381 1.00 68.62 148 LEU A C 1
ATOM 1188 O O . LEU A 1 148 ? 14.511 -2.852 -24.654 1.00 68.62 148 LEU A O 1
ATOM 1192 N N . LYS A 1 149 ? 16.017 -4.362 -25.338 1.00 72.00 149 LYS A N 1
ATOM 1193 C CA . LYS A 1 149 ? 15.839 -4.062 -26.769 1.00 72.00 149 LYS A CA 1
ATOM 1194 C C . LYS A 1 149 ? 14.425 -4.369 -27.263 1.00 72.00 149 LYS A C 1
ATOM 1196 O O . LYS A 1 149 ? 13.891 -3.567 -28.018 1.00 72.00 149 LYS A O 1
ATOM 1201 N N . THR A 1 150 ? 13.802 -5.475 -26.829 1.00 70.81 150 THR A N 1
ATOM 1202 C CA . THR A 1 150 ? 12.396 -5.771 -27.192 1.00 70.81 150 THR A CA 1
ATOM 1203 C C . THR A 1 150 ? 11.417 -4.721 -26.678 1.00 70.81 150 THR A C 1
ATOM 1205 O O . THR A 1 150 ? 10.350 -4.561 -27.256 1.00 70.81 150 THR A O 1
ATOM 1208 N N . LEU A 1 151 ? 11.790 -3.998 -25.619 1.00 67.75 151 LEU A N 1
ATOM 1209 C CA . LEU A 1 151 ? 10.990 -2.913 -25.066 1.00 67.75 151 LEU A CA 1
ATOM 1210 C C . LEU A 1 151 ? 11.281 -1.559 -25.723 1.00 67.75 151 LEU A C 1
ATOM 1212 O O . LEU A 1 151 ? 10.472 -0.663 -25.559 1.00 67.75 151 LEU A O 1
ATOM 1216 N N . GLY A 1 152 ? 12.370 -1.414 -26.492 1.00 69.81 152 GLY A N 1
ATOM 1217 C CA . GLY A 1 152 ? 12.725 -0.172 -27.194 1.00 69.81 152 GLY A CA 1
ATOM 1218 C C . GLY A 1 152 ? 13.934 0.582 -26.627 1.00 69.81 152 GLY A C 1
ATOM 1219 O O . GLY A 1 152 ? 14.237 1.685 -27.084 1.00 69.81 152 GLY A O 1
ATOM 1220 N N . PHE A 1 153 ? 14.665 0.011 -25.664 1.00 69.62 153 PHE A N 1
ATOM 1221 C CA . PHE A 1 153 ? 15.912 0.603 -25.168 1.00 69.62 153 PHE A CA 1
ATOM 1222 C C . PHE A 1 153 ? 17.042 0.510 -26.200 1.00 69.62 153 PHE A C 1
ATOM 1224 O O . PHE A 1 153 ? 17.206 -0.509 -26.883 1.00 69.62 153 PHE A O 1
ATOM 1231 N N . LYS A 1 154 ? 17.856 1.572 -26.292 1.00 68.12 154 LYS A N 1
ATOM 1232 C CA . LYS A 1 154 ? 19.048 1.611 -27.152 1.00 68.12 154 LYS A CA 1
ATOM 1233 C C . LYS A 1 154 ? 20.052 0.534 -26.737 1.00 68.12 154 LYS A C 1
ATOM 1235 O O . LYS A 1 154 ? 20.048 0.037 -25.615 1.00 68.12 154 LYS A O 1
ATOM 1240 N N . ALA A 1 155 ? 20.926 0.132 -27.659 1.00 54.31 155 ALA A N 1
ATOM 1241 C CA . ALA A 1 155 ? 21.958 -0.854 -27.361 1.00 54.31 155 ALA A CA 1
ATOM 1242 C C . ALA A 1 155 ? 22.994 -0.243 -26.396 1.00 54.31 155 ALA A C 1
ATOM 1244 O O . ALA A 1 155 ? 23.804 0.565 -26.831 1.00 54.31 155 ALA A O 1
ATOM 1245 N N . ASN A 1 156 ? 22.963 -0.675 -25.128 1.00 56.88 156 ASN A N 1
ATOM 1246 C CA . ASN A 1 156 ? 23.752 -0.199 -23.973 1.00 56.88 156 ASN A CA 1
ATOM 1247 C C . ASN A 1 156 ? 23.075 0.906 -23.136 1.00 56.88 156 ASN A C 1
ATOM 1249 O O . ASN A 1 156 ? 23.694 1.948 -22.931 1.00 56.88 156 ASN A O 1
ATOM 1253 N N . PRO A 1 157 ? 21.863 0.685 -22.581 1.00 54.69 157 PRO A N 1
ATOM 1254 C CA . PRO A 1 157 ? 21.459 1.507 -21.444 1.00 54.69 157 PRO A CA 1
ATOM 1255 C C . PRO A 1 157 ? 22.481 1.224 -20.345 1.00 54.69 157 PRO A C 1
ATOM 1257 O O . PRO A 1 157 ? 22.783 0.050 -20.150 1.00 54.69 157 PRO A O 1
ATOM 1260 N N . ASP A 1 158 ? 23.067 2.236 -19.708 1.00 54.00 158 ASP A N 1
ATOM 1261 C CA . ASP A 1 158 ? 24.088 2.045 -18.673 1.00 54.00 158 ASP A CA 1
ATOM 1262 C C . ASP A 1 158 ? 23.449 1.352 -17.450 1.00 54.00 158 ASP A C 1
ATOM 1264 O O . ASP A 1 158 ? 22.890 2.018 -16.579 1.00 54.00 158 ASP A O 1
ATOM 1268 N N . PRO A 1 159 ? 23.442 0.005 -17.365 1.00 48.44 159 PRO A N 1
ATOM 1269 C CA . PRO A 1 159 ? 22.692 -0.729 -16.356 1.00 48.44 159 PRO A CA 1
ATOM 1270 C C . PRO A 1 159 ? 23.492 -0.826 -15.047 1.00 48.44 159 PRO A C 1
ATOM 1272 O O . PRO A 1 159 ? 23.100 -1.557 -14.142 1.00 48.44 159 PRO A O 1
ATOM 1275 N N . TRP A 1 160 ? 24.650 -0.155 -14.978 1.00 46.53 160 TRP A N 1
ATOM 1276 C CA . TRP A 1 160 ? 25.669 -0.301 -13.941 1.00 46.53 160 TRP A CA 1
ATOM 1277 C C . TRP A 1 160 ? 25.803 0.945 -13.073 1.00 46.53 160 TRP A C 1
ATOM 1279 O O . TRP A 1 160 ? 26.859 1.169 -12.478 1.00 46.53 160 TRP A O 1
ATOM 1289 N N . LEU A 1 161 ? 24.724 1.713 -12.898 1.00 44.47 161 LEU A N 1
ATOM 1290 C CA . LEU A 1 161 ? 24.613 2.428 -11.634 1.00 44.47 161 LEU A CA 1
ATOM 1291 C C . LEU A 1 161 ? 24.709 1.368 -10.525 1.00 44.47 161 LEU A C 1
ATOM 1293 O O . LEU A 1 161 ? 23.982 0.374 -10.587 1.00 44.47 161 LEU A O 1
ATOM 1297 N N . PRO A 1 162 ? 25.632 1.510 -9.556 1.00 41.22 162 PRO A N 1
ATOM 1298 C CA . PRO A 1 162 ? 25.822 0.556 -8.471 1.00 41.22 162 PRO A CA 1
ATOM 1299 C C . PRO A 1 162 ? 24.674 0.700 -7.470 1.00 41.22 162 PRO A C 1
ATOM 1301 O O . PRO A 1 162 ? 24.892 0.907 -6.278 1.00 41.22 162 PRO A O 1
ATOM 1304 N N . ASP A 1 163 ? 23.440 0.651 -7.956 1.00 40.44 163 ASP A N 1
ATOM 1305 C CA . ASP A 1 163 ? 22.280 0.686 -7.109 1.00 40.44 163 ASP A CA 1
ATOM 1306 C C . ASP A 1 163 ? 22.033 -0.736 -6.632 1.00 40.44 163 ASP A C 1
ATOM 1308 O O . ASP A 1 163 ? 21.698 -1.652 -7.389 1.00 40.44 163 ASP A O 1
ATOM 1312 N N . LYS A 1 164 ? 22.260 -0.929 -5.334 1.00 44.28 164 LYS A N 1
ATOM 1313 C CA . LYS A 1 164 ? 21.912 -2.172 -4.647 1.00 44.28 164 LYS A CA 1
ATOM 1314 C C . LYS A 1 164 ? 20.392 -2.399 -4.682 1.00 44.28 164 LYS A C 1
ATOM 1316 O O . LYS A 1 164 ? 19.960 -3.520 -4.407 1.00 44.28 164 LYS A O 1
ATOM 1321 N N . ASP A 1 165 ? 19.619 -1.383 -5.093 1.00 43.31 165 ASP A N 1
ATOM 1322 C CA . ASP A 1 165 ? 18.176 -1.417 -5.271 1.00 43.31 165 ASP A CA 1
ATOM 1323 C C . ASP A 1 165 ? 17.694 -0.918 -6.649 1.00 43.31 165 ASP A C 1
ATOM 1325 O O . ASP A 1 165 ? 17.489 0.270 -6.849 1.00 43.31 165 ASP A O 1
ATOM 1329 N N . GLY A 1 166 ? 17.400 -1.851 -7.568 1.00 46.47 166 GLY A N 1
ATOM 1330 C CA . GLY A 1 166 ? 16.300 -1.678 -8.534 1.00 46.47 166 GLY A CA 1
ATOM 1331 C C . GLY A 1 166 ? 16.462 -0.585 -9.595 1.00 46.47 166 GLY A C 1
ATOM 1332 O O . GLY A 1 166 ? 15.513 0.136 -9.867 1.00 46.47 166 GLY A O 1
ATOM 1333 N N . GLY A 1 167 ? 17.625 -0.481 -10.241 1.00 44.66 167 GLY A N 1
ATOM 1334 C CA . GLY A 1 167 ? 17.930 0.609 -11.182 1.00 44.66 167 GLY A CA 1
ATOM 1335 C C . GLY A 1 167 ? 17.044 0.755 -12.434 1.00 44.66 167 GLY A C 1
ATOM 1336 O O . GLY A 1 167 ? 17.317 1.645 -13.228 1.00 44.66 167 GLY A O 1
ATOM 1337 N N . LEU A 1 168 ? 16.009 -0.068 -12.634 1.00 50.38 168 LEU A N 1
ATOM 1338 C CA . LEU A 1 168 ? 15.014 0.107 -13.695 1.00 50.38 168 LEU A CA 1
ATOM 1339 C C . LEU A 1 168 ? 13.660 -0.482 -13.244 1.00 50.38 168 LEU A C 1
ATOM 1341 O O . LEU A 1 168 ? 13.580 -1.604 -12.749 1.00 50.38 168 LEU A O 1
ATOM 1345 N N . ASP A 1 169 ? 12.611 0.309 -13.437 1.00 65.75 169 ASP A N 1
ATOM 1346 C CA . ASP A 1 169 ? 11.301 0.207 -12.796 1.00 65.75 169 ASP A CA 1
ATOM 1347 C C . ASP A 1 169 ? 10.328 -0.849 -13.310 1.00 65.75 169 ASP A C 1
ATOM 1349 O O . ASP A 1 169 ? 10.537 -1.543 -14.302 1.00 65.75 169 ASP A O 1
ATOM 1353 N N . ILE A 1 170 ? 9.195 -0.946 -12.624 1.00 61.62 170 ILE A N 1
ATOM 1354 C CA . ILE A 1 170 ? 7.973 -1.433 -13.245 1.00 61.62 170 ILE A CA 1
ATOM 1355 C C . ILE A 1 170 ? 7.497 -0.360 -14.242 1.00 61.62 170 ILE A C 1
ATOM 1357 O O . ILE A 1 170 ? 7.070 0.718 -13.831 1.00 61.62 170 ILE A O 1
ATOM 1361 N N . LEU A 1 171 ? 7.572 -0.652 -15.544 1.00 64.19 171 LEU A N 1
ATOM 1362 C CA . LEU A 1 171 ? 6.936 0.139 -16.598 1.00 64.19 171 LEU A CA 1
ATOM 1363 C C . LEU A 1 171 ? 5.518 -0.362 -16.805 1.00 64.19 171 LEU A C 1
ATOM 1365 O O . LEU A 1 171 ? 5.305 -1.545 -17.084 1.00 64.19 171 LEU A O 1
ATOM 1369 N N . TRP A 1 172 ? 4.562 0.550 -16.717 1.00 63.69 172 TRP A N 1
ATOM 1370 C CA . TRP A 1 172 ? 3.187 0.277 -17.099 1.00 63.69 172 TRP A CA 1
ATOM 1371 C C . TRP A 1 172 ? 2.904 0.892 -18.474 1.00 63.69 172 TRP A C 1
ATOM 1373 O O . TRP A 1 172 ? 2.877 2.112 -18.627 1.00 63.69 172 TRP A O 1
ATOM 1383 N N . VAL A 1 173 ? 2.719 0.023 -19.474 1.00 58.53 173 VAL A N 1
ATOM 1384 C CA . VAL A 1 173 ? 2.392 0.384 -20.860 1.00 58.53 173 VAL A CA 1
ATOM 1385 C C . VAL A 1 173 ? 0.897 0.166 -21.090 1.00 58.53 173 VAL A C 1
ATOM 1387 O O . VAL A 1 173 ? 0.414 -0.964 -20.995 1.00 58.53 173 VAL A O 1
ATOM 1390 N N . LEU A 1 174 ? 0.159 1.239 -21.375 1.00 55.22 174 LEU A N 1
ATOM 1391 C CA . LEU A 1 174 ? -1.277 1.187 -21.674 1.00 55.22 174 LEU A CA 1
ATOM 1392 C C . LEU A 1 174 ? -1.547 0.490 -23.034 1.00 55.22 174 LEU A C 1
ATOM 1394 O O . LEU A 1 174 ? -0.656 0.461 -23.886 1.00 55.22 174 LEU A O 1
ATOM 1398 N N . PRO A 1 175 ? -2.740 -0.104 -23.256 1.00 51.75 175 PRO A N 1
ATOM 1399 C CA . PRO A 1 175 ? -3.065 -0.801 -24.505 1.00 51.75 175 PRO A CA 1
ATOM 1400 C C . PRO A 1 175 ? -2.941 0.101 -25.751 1.00 51.75 175 PRO A C 1
ATOM 1402 O O . PRO A 1 175 ? -3.226 1.296 -25.696 1.00 51.75 175 PRO A O 1
ATOM 1405 N N . LEU A 1 176 ? -2.539 -0.481 -26.888 1.00 42.03 176 LEU A N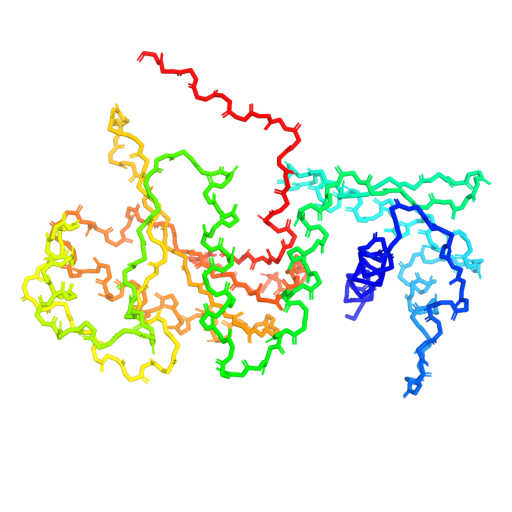 1
ATOM 1406 C CA . LEU A 1 176 ? -2.410 0.205 -28.184 1.00 42.03 176 LEU A CA 1
ATOM 1407 C C . LEU A 1 176 ? -3.757 0.808 -28.638 1.00 42.03 176 LEU A C 1
ATOM 1409 O O . LEU A 1 176 ? -4.715 0.066 -28.831 1.00 42.03 176 LEU A O 1
ATOM 1413 N N . GLY A 1 177 ? -3.811 2.133 -28.839 1.00 45.12 177 GLY A N 1
ATOM 1414 C CA . GLY A 1 177 ? -4.987 2.847 -29.376 1.00 45.12 177 GLY A CA 1
ATOM 1415 C C . GLY A 1 177 ? -5.161 4.299 -28.901 1.00 45.12 177 GLY A C 1
ATOM 1416 O O . GLY A 1 177 ? -5.809 5.092 -29.575 1.00 45.12 177 GLY A O 1
ATOM 1417 N N . SER A 1 178 ? -4.545 4.693 -27.784 1.00 42.72 178 SER A N 1
ATOM 1418 C CA . SER A 1 178 ? -4.629 6.061 -27.253 1.00 42.72 178 SER A CA 1
ATOM 1419 C C . SER A 1 178 ? -3.580 6.991 -27.887 1.00 42.72 178 SER A C 1
ATOM 1421 O O . SER A 1 178 ? -2.385 6.854 -27.619 1.00 42.72 17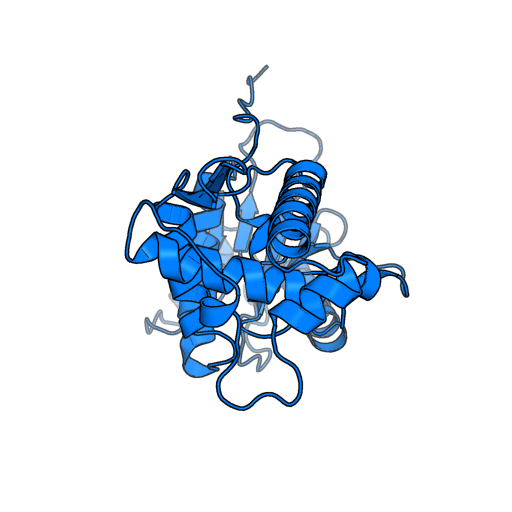8 SER A O 1
ATOM 1423 N N . ILE A 1 179 ? -4.023 7.938 -28.719 1.00 39.88 179 ILE A N 1
ATOM 1424 C CA . ILE A 1 179 ? -3.252 9.116 -29.157 1.00 39.88 179 ILE A CA 1
ATOM 1425 C C . ILE A 1 179 ? -3.744 10.315 -28.327 1.00 39.88 179 ILE A C 1
ATOM 1427 O O . ILE A 1 179 ? -4.959 10.480 -28.208 1.00 39.88 179 ILE A O 1
ATOM 1431 N N . PRO A 1 180 ? -2.862 11.176 -27.781 1.00 48.22 180 PRO A N 1
ATOM 1432 C CA . PRO A 1 180 ? -1.407 11.228 -27.959 1.00 48.22 180 PRO A CA 1
ATOM 1433 C C . PRO A 1 180 ? -0.665 10.185 -27.110 1.00 48.22 180 PRO A C 1
ATOM 1435 O O . PRO A 1 180 ? -1.269 9.560 -26.245 1.00 48.22 180 PRO A O 1
ATOM 1438 N N . HIS A 1 181 ? 0.634 9.993 -27.397 1.00 52.41 181 HIS A N 1
ATOM 1439 C CA . HIS A 1 181 ? 1.553 9.072 -26.711 1.00 52.41 181 HIS A CA 1
ATOM 1440 C C . HIS A 1 181 ? 1.175 8.842 -25.242 1.00 52.41 181 HIS A C 1
ATOM 1442 O O . HIS A 1 181 ? 1.258 9.757 -24.425 1.00 52.41 181 HIS A O 1
ATOM 1448 N N . ALA A 1 182 ? 0.736 7.621 -24.935 1.00 55.59 182 ALA A N 1
ATOM 1449 C CA . ALA A 1 182 ? 0.261 7.264 -23.610 1.00 55.59 182 ALA A CA 1
ATOM 1450 C C . ALA A 1 182 ? 1.355 7.517 -22.554 1.00 55.59 182 ALA A C 1
ATOM 1452 O O . ALA A 1 182 ? 2.506 7.121 -22.778 1.00 55.59 182 ALA A O 1
ATOM 1453 N N . PRO A 1 183 ? 1.026 8.149 -21.413 1.00 59.16 183 PRO A N 1
ATOM 1454 C CA . PRO A 1 183 ? 1.989 8.330 -20.345 1.00 59.16 183 PRO A CA 1
ATOM 1455 C C . PRO A 1 183 ? 2.448 6.965 -19.832 1.00 59.16 183 PRO A C 1
ATOM 1457 O O . PRO A 1 183 ? 1.626 6.098 -19.534 1.00 59.16 183 PRO A O 1
ATOM 1460 N N . ILE A 1 184 ? 3.762 6.771 -19.724 1.00 68.19 184 ILE A N 1
ATOM 1461 C CA . ILE A 1 184 ? 4.322 5.570 -19.098 1.00 68.19 184 ILE A CA 1
ATOM 1462 C C . ILE A 1 184 ? 4.534 5.859 -17.618 1.00 68.19 184 ILE A C 1
ATOM 1464 O O . ILE A 1 184 ? 5.240 6.804 -17.262 1.00 68.19 184 ILE A O 1
ATOM 1468 N N . LEU A 1 185 ? 3.946 5.040 -16.744 1.00 73.31 185 LEU A N 1
ATOM 1469 C CA . LEU A 1 185 ? 4.292 5.095 -15.324 1.00 73.31 185 LEU A CA 1
ATOM 1470 C C . LEU A 1 185 ? 5.598 4.330 -15.108 1.00 73.31 185 LEU A C 1
ATOM 1472 O O . LEU A 1 185 ? 5.707 3.172 -15.516 1.00 73.31 185 LEU A O 1
ATOM 1476 N N . SER A 1 186 ? 6.562 4.980 -14.459 1.00 77.44 186 SER A N 1
ATOM 1477 C CA . SER A 1 186 ? 7.822 4.368 -14.029 1.00 77.44 186 SER A CA 1
ATOM 1478 C C . SER A 1 186 ? 7.797 4.249 -12.518 1.00 77.44 186 SER A C 1
ATOM 1480 O O . SER A 1 186 ? 7.821 5.264 -11.829 1.00 77.44 186 SER A O 1
ATOM 1482 N N . LEU A 1 187 ? 7.684 3.031 -12.000 1.00 79.88 187 LEU A N 1
ATOM 1483 C CA . LEU A 1 187 ? 7.519 2.791 -10.573 1.00 79.88 187 LEU A CA 1
ATOM 1484 C C . LEU A 1 187 ? 8.748 2.155 -9.910 1.00 79.88 187 LEU A C 1
ATOM 1486 O O . LEU A 1 187 ? 9.015 0.968 -10.125 1.00 79.88 187 LEU A O 1
ATOM 1490 N N . GLN A 1 188 ? 9.375 2.924 -9.016 1.00 83.00 188 GLN A N 1
ATOM 1491 C CA . GLN A 1 188 ? 10.457 2.507 -8.118 1.00 83.00 188 GLN A CA 1
ATOM 1492 C C . GLN A 1 188 ? 9.890 1.912 -6.834 1.00 83.00 188 GLN A C 1
ATOM 1494 O O . GLN A 1 188 ? 8.996 2.494 -6.227 1.00 83.00 188 GLN A O 1
ATOM 1499 N N . CYS A 1 189 ? 10.437 0.790 -6.366 1.00 83.31 189 CYS A N 1
ATOM 1500 C CA . CYS A 1 189 ? 10.036 0.174 -5.097 1.00 83.31 189 CYS A CA 1
ATOM 1501 C C . CYS A 1 189 ? 11.124 0.352 -4.030 1.00 83.31 189 CYS A C 1
ATOM 1503 O O . CYS A 1 189 ? 12.266 -0.070 -4.219 1.00 83.31 189 CYS A O 1
ATOM 1505 N N . LYS A 1 190 ? 10.768 0.914 -2.871 1.00 87.25 190 LYS A N 1
ATOM 1506 C CA . LYS A 1 190 ? 11.645 1.054 -1.702 1.00 87.25 190 LYS A CA 1
ATOM 1507 C C . LYS A 1 190 ? 11.115 0.255 -0.524 1.00 87.25 190 LYS A C 1
ATOM 1509 O O . LYS A 1 190 ? 10.101 0.590 0.083 1.00 87.25 190 LYS A O 1
ATOM 1514 N N . ASN A 1 191 ? 11.831 -0.817 -0.187 1.00 86.38 191 ASN A N 1
ATOM 1515 C CA . ASN A 1 191 ? 11.488 -1.678 0.939 1.00 86.38 191 ASN A CA 1
ATOM 1516 C C . ASN A 1 191 ? 11.918 -1.054 2.274 1.00 86.38 191 ASN A C 1
ATOM 1518 O O . ASN A 1 191 ? 12.887 -1.486 2.896 1.00 86.38 191 ASN A O 1
ATOM 1522 N N . GLY A 1 192 ? 11.199 -0.031 2.706 1.00 87.25 192 GLY A N 1
ATOM 1523 C CA . GLY A 1 192 ? 11.421 0.622 3.982 1.00 87.25 192 GLY A CA 1
ATOM 1524 C C . GLY A 1 192 ? 10.462 1.779 4.192 1.00 87.25 192 GLY A C 1
ATOM 1525 O O . GLY A 1 192 ? 9.561 2.011 3.384 1.00 87.25 192 GLY A O 1
ATOM 1526 N N . ASN A 1 193 ? 10.696 2.496 5.285 1.00 88.88 193 ASN A N 1
ATOM 1527 C CA . ASN A 1 193 ? 9.913 3.665 5.656 1.00 88.88 193 ASN A CA 1
ATOM 1528 C C . ASN A 1 193 ? 10.060 4.783 4.618 1.00 88.88 193 ASN A C 1
ATOM 1530 O O . ASN A 1 193 ? 11.104 4.917 3.973 1.00 88.88 193 ASN A O 1
ATOM 1534 N N . PHE A 1 194 ? 9.030 5.615 4.496 1.00 88.56 194 PHE A N 1
ATOM 1535 C CA . PHE A 1 194 ? 9.047 6.759 3.598 1.00 88.56 194 PHE A CA 1
ATOM 1536 C C . PHE A 1 194 ? 10.205 7.713 3.928 1.00 88.56 194 PHE A C 1
ATOM 1538 O O . PHE A 1 194 ? 10.300 8.235 5.043 1.00 88.56 194 PHE A O 1
ATOM 1545 N N . ASN A 1 195 ? 11.052 7.978 2.929 1.00 87.25 195 ASN A N 1
ATOM 1546 C CA . ASN A 1 195 ? 12.152 8.934 2.997 1.00 87.25 195 ASN A CA 1
ATOM 1547 C C . ASN A 1 195 ? 12.242 9.722 1.682 1.00 87.25 195 ASN A C 1
ATOM 1549 O O . ASN A 1 195 ? 12.484 9.157 0.615 1.00 87.25 195 ASN A O 1
ATOM 1553 N N . MET A 1 196 ? 12.075 11.043 1.772 1.00 86.19 196 MET A N 1
ATOM 1554 C CA . MET A 1 196 ? 12.068 11.936 0.610 1.00 86.19 196 MET A CA 1
ATOM 1555 C C . MET A 1 196 ? 13.412 11.958 -0.135 1.00 86.19 196 MET A C 1
ATOM 1557 O O . MET A 1 196 ? 13.427 11.926 -1.360 1.00 86.19 196 MET A O 1
ATOM 1561 N N . ALA A 1 197 ? 14.543 11.944 0.579 1.00 85.81 197 ALA A N 1
ATOM 1562 C CA . ALA A 1 197 ? 15.865 11.961 -0.047 1.00 85.81 197 ALA A CA 1
ATOM 1563 C C . ALA A 1 197 ? 16.157 10.664 -0.817 1.00 85.81 197 ALA A C 1
ATOM 1565 O O . ALA A 1 197 ? 16.827 10.691 -1.850 1.00 85.81 197 ALA A O 1
ATOM 1566 N N . ASP A 1 198 ? 15.652 9.531 -0.328 1.00 83.12 198 ASP A N 1
ATOM 1567 C CA . ASP A 1 198 ? 15.791 8.251 -1.023 1.00 83.12 198 ASP A CA 1
ATOM 1568 C C . ASP A 1 198 ? 14.876 8.175 -2.250 1.00 83.12 198 ASP A C 1
ATOM 1570 O O . ASP A 1 198 ? 15.284 7.640 -3.284 1.00 83.12 198 ASP A O 1
ATOM 1574 N N . ALA A 1 199 ? 13.678 8.766 -2.185 1.00 83.75 199 ALA A N 1
ATOM 1575 C CA . ALA A 1 199 ? 12.814 8.902 -3.353 1.00 83.75 199 ALA A CA 1
ATOM 1576 C C . ALA A 1 199 ? 13.445 9.777 -4.445 1.00 83.75 199 ALA A C 1
ATOM 1578 O O . ALA A 1 199 ? 13.551 9.327 -5.585 1.00 83.75 199 ALA A O 1
ATOM 1579 N N . ASP A 1 200 ? 13.942 10.969 -4.098 1.00 84.06 200 ASP A N 1
ATOM 1580 C CA . ASP A 1 200 ? 14.551 11.899 -5.059 1.00 84.06 200 ASP A CA 1
ATOM 1581 C C . ASP A 1 200 ? 15.735 11.255 -5.801 1.00 84.06 200 ASP A C 1
ATOM 1583 O O . ASP A 1 200 ? 15.833 11.335 -7.029 1.00 84.06 200 ASP A O 1
ATOM 1587 N N . LYS A 1 201 ? 16.605 10.533 -5.078 1.00 81.94 201 LYS A N 1
ATOM 1588 C CA . LYS A 1 201 ? 17.714 9.773 -5.685 1.00 81.94 201 LYS A CA 1
ATOM 1589 C C . LYS A 1 201 ? 17.222 8.730 -6.690 1.00 81.94 201 LYS A C 1
ATOM 1591 O O . LYS A 1 201 ? 17.836 8.557 -7.742 1.00 81.94 201 LYS A O 1
ATOM 1596 N N . SER A 1 202 ? 16.122 8.056 -6.371 1.00 78.06 202 SER A N 1
ATOM 1597 C CA . SER A 1 202 ? 15.561 6.984 -7.202 1.00 78.06 202 SER A CA 1
ATOM 1598 C C . SER A 1 202 ? 14.962 7.529 -8.489 1.00 78.06 202 SER A C 1
ATOM 1600 O O . SER A 1 202 ? 15.213 6.996 -9.564 1.00 78.06 202 SER A O 1
ATOM 1602 N N . VAL A 1 203 ? 14.240 8.646 -8.398 1.00 79.12 203 VAL A N 1
ATOM 1603 C CA . VAL A 1 203 ? 13.654 9.327 -9.558 1.00 79.12 203 VAL A CA 1
ATOM 1604 C C . VAL A 1 203 ? 14.744 9.831 -10.499 1.00 79.12 203 VAL A C 1
ATOM 1606 O O . VAL A 1 203 ? 14.655 9.636 -11.708 1.00 79.12 203 VAL A O 1
ATOM 1609 N N . MET A 1 204 ? 15.822 10.419 -9.967 1.00 76.06 204 MET A N 1
ATOM 1610 C CA . MET A 1 204 ? 16.958 10.843 -10.793 1.00 76.06 204 MET A CA 1
ATOM 1611 C C . MET A 1 204 ? 17.592 9.674 -11.564 1.00 76.06 204 MET A C 1
ATOM 1613 O O . MET A 1 204 ? 17.971 9.839 -12.727 1.00 76.06 204 MET A O 1
ATOM 1617 N N . ALA A 1 205 ? 17.711 8.504 -10.933 1.00 69.75 205 ALA A N 1
ATOM 1618 C CA . ALA A 1 205 ? 18.241 7.301 -11.570 1.00 69.75 205 ALA A CA 1
ATOM 1619 C C . ALA A 1 205 ? 17.278 6.731 -12.630 1.00 69.75 205 ALA A C 1
ATOM 1621 O O . ALA A 1 205 ? 17.711 6.414 -13.743 1.00 69.75 205 ALA A O 1
ATOM 1622 N N . GLY A 1 206 ? 15.979 6.669 -12.322 1.00 70.88 206 GLY A N 1
ATOM 1623 C CA . GLY A 1 206 ? 14.932 6.242 -13.252 1.00 70.88 206 GLY A CA 1
ATOM 1624 C C . GLY A 1 206 ? 14.876 7.124 -14.499 1.00 70.88 206 GLY A C 1
ATOM 1625 O O . GLY A 1 206 ? 14.975 6.622 -15.618 1.00 70.88 206 GLY A O 1
ATOM 1626 N N . ASN A 1 207 ? 14.852 8.448 -14.324 1.00 74.00 207 ASN A N 1
ATOM 1627 C CA . ASN A 1 207 ? 14.808 9.410 -15.430 1.00 74.00 207 ASN A CA 1
ATOM 1628 C C . ASN A 1 207 ? 16.033 9.302 -16.347 1.00 74.00 207 ASN A C 1
ATOM 1630 O O . ASN A 1 207 ? 15.900 9.398 -17.568 1.00 74.00 207 ASN A O 1
ATOM 1634 N N . ARG A 1 208 ? 17.225 9.070 -15.777 1.00 70.88 208 ARG A N 1
ATOM 1635 C CA . ARG A 1 208 ? 18.444 8.827 -16.561 1.00 70.88 208 ARG A CA 1
ATOM 1636 C C . ARG A 1 208 ? 18.310 7.562 -17.406 1.00 70.88 208 ARG A C 1
ATOM 1638 O O . ARG A 1 208 ? 18.611 7.598 -18.593 1.00 70.88 208 ARG A O 1
ATOM 1645 N N . SER A 1 209 ? 17.823 6.476 -16.810 1.00 64.94 209 SER A N 1
ATOM 1646 C CA . SER A 1 209 ? 17.658 5.191 -17.496 1.00 64.94 209 SER A CA 1
ATOM 1647 C C . SER A 1 209 ? 16.599 5.257 -18.601 1.00 64.94 209 SER A C 1
ATOM 1649 O O . SER A 1 209 ? 16.795 4.703 -19.681 1.00 64.94 209 SER A O 1
ATOM 1651 N N . LEU A 1 210 ? 15.502 5.987 -18.375 1.00 69.81 210 LEU A N 1
ATOM 1652 C CA . LEU A 1 210 ? 14.453 6.220 -19.372 1.00 69.81 210 LEU A CA 1
ATOM 1653 C C . LEU A 1 210 ? 14.920 7.083 -20.552 1.00 69.81 210 LEU A C 1
ATOM 1655 O O . LEU A 1 210 ? 14.428 6.893 -21.661 1.00 69.81 210 LEU A O 1
ATOM 1659 N N . GLY A 1 211 ? 15.892 7.981 -20.352 1.00 68.56 211 GLY A N 1
ATOM 1660 C CA . GLY A 1 211 ? 16.509 8.758 -21.436 1.00 68.56 211 GLY A CA 1
ATOM 1661 C C . GLY A 1 211 ? 17.208 7.901 -22.505 1.00 68.56 211 GLY A C 1
ATOM 1662 O O . GLY A 1 211 ? 17.388 8.346 -23.640 1.00 68.56 211 GLY A O 1
ATOM 1663 N N . GLU A 1 212 ? 17.544 6.649 -22.180 1.00 68.06 212 GLU A N 1
ATOM 1664 C CA . GLU A 1 212 ? 18.150 5.683 -23.106 1.00 68.06 212 GLU A CA 1
ATOM 1665 C C . GLU A 1 212 ? 17.121 4.897 -23.938 1.00 68.06 212 GLU A C 1
ATOM 1667 O O . GLU A 1 212 ? 17.482 4.068 -24.781 1.00 68.06 212 GLU A O 1
ATOM 1672 N N . HIS A 1 213 ? 15.827 5.147 -23.742 1.00 68.31 213 HIS A N 1
ATOM 1673 C CA . HIS A 1 213 ? 14.765 4.512 -24.508 1.00 68.31 213 HIS A CA 1
ATOM 1674 C C . HIS A 1 213 ? 14.511 5.248 -25.831 1.00 68.31 213 HIS A C 1
ATOM 1676 O O . HIS A 1 213 ? 14.252 6.448 -25.857 1.00 68.31 213 HIS A O 1
ATOM 1682 N N . ALA A 1 214 ? 14.552 4.533 -26.960 1.00 57.66 214 ALA A N 1
ATOM 1683 C CA . ALA A 1 214 ? 14.513 5.138 -28.295 1.00 57.66 214 ALA A CA 1
ATOM 1684 C C . ALA A 1 214 ? 13.190 5.861 -28.613 1.00 57.66 214 ALA A C 1
ATOM 1686 O O . ALA A 1 214 ? 13.181 6.777 -29.430 1.00 57.66 214 ALA A O 1
ATOM 1687 N N . GLY A 1 215 ? 12.095 5.458 -27.963 1.00 60.16 215 GLY A N 1
ATOM 1688 C CA . GLY A 1 215 ? 10.757 6.033 -28.143 1.00 60.16 215 GLY A CA 1
ATOM 1689 C C . GLY A 1 215 ? 10.192 6.816 -26.954 1.00 60.16 215 GLY A C 1
ATOM 1690 O O . GLY A 1 215 ? 9.017 7.160 -27.001 1.00 60.16 215 GLY A O 1
ATOM 1691 N N . LEU A 1 216 ? 10.964 7.067 -25.885 1.00 62.09 216 LEU A N 1
ATOM 1692 C CA . LEU A 1 216 ? 10.456 7.806 -24.718 1.00 62.09 216 LEU A CA 1
ATOM 1693 C C . LEU A 1 216 ? 11.220 9.107 -24.528 1.00 62.09 216 LEU A C 1
ATOM 1695 O O . LEU A 1 216 ? 12.442 9.120 -24.426 1.00 62.09 216 LEU A O 1
ATOM 1699 N N . GLN A 1 217 ? 10.479 10.209 -24.447 1.00 59.25 217 GLN A N 1
ATOM 1700 C CA . GLN A 1 217 ? 11.014 11.461 -23.929 1.00 59.25 217 GLN A CA 1
ATOM 1701 C C . GLN A 1 217 ? 10.824 11.501 -22.414 1.00 59.25 217 GLN A C 1
ATOM 1703 O O . GLN A 1 217 ? 9.838 10.984 -21.885 1.00 59.25 217 GLN A O 1
ATOM 1708 N N . ALA A 1 218 ? 11.733 12.180 -21.711 1.00 55.59 218 ALA A N 1
ATOM 1709 C CA . ALA A 1 218 ? 11.663 12.287 -20.258 1.00 55.59 218 ALA A CA 1
ATOM 1710 C C . ALA A 1 218 ? 10.404 13.019 -19.736 1.00 55.59 218 ALA A C 1
ATOM 1712 O O . ALA A 1 218 ? 10.101 12.986 -18.555 1.00 55.59 218 ALA A O 1
ATOM 1713 N N . GLN A 1 219 ? 9.668 13.691 -20.620 1.00 58.88 219 GLN A N 1
ATOM 1714 C CA . GLN A 1 219 ? 8.479 14.476 -20.284 1.00 58.88 219 GLN A CA 1
ATOM 1715 C C . GLN A 1 219 ? 7.171 13.684 -20.448 1.00 58.88 219 GLN A C 1
ATOM 1717 O O . GLN A 1 219 ? 6.108 14.182 -20.101 1.00 58.88 219 GLN A O 1
ATOM 1722 N N . ILE A 1 220 ? 7.240 12.461 -20.988 1.00 64.12 220 ILE A N 1
ATOM 1723 C CA . ILE A 1 220 ? 6.070 11.616 -21.288 1.00 64.12 220 ILE A CA 1
ATOM 1724 C C . ILE A 1 220 ? 5.846 10.571 -20.175 1.00 64.12 220 ILE A C 1
ATOM 1726 O O . ILE A 1 220 ? 4.890 9.805 -20.217 1.00 64.12 220 ILE A O 1
ATOM 1730 N N . HIS A 1 221 ? 6.702 10.521 -19.151 1.00 72.94 221 HIS A N 1
ATOM 1731 C CA . HIS A 1 221 ? 6.566 9.570 -18.050 1.00 72.94 221 HIS A CA 1
ATOM 1732 C C . HIS A 1 221 ? 6.138 10.240 -16.747 1.00 72.94 221 HIS A C 1
ATOM 1734 O O . HIS A 1 221 ? 6.496 11.381 -16.464 1.00 72.94 221 HIS A O 1
ATOM 1740 N N . VAL A 1 222 ? 5.410 9.487 -15.927 1.00 76.44 222 VAL A N 1
ATOM 1741 C CA . VAL A 1 222 ? 5.082 9.880 -14.556 1.00 76.44 222 VAL A CA 1
ATOM 1742 C C . VAL A 1 222 ? 5.920 9.000 -13.628 1.00 76.44 222 VAL A C 1
ATOM 1744 O O . VAL A 1 222 ? 5.661 7.795 -13.535 1.00 76.44 222 VAL A O 1
ATOM 1747 N N . PRO A 1 223 ? 6.964 9.553 -12.988 1.00 80.31 223 PRO A N 1
ATOM 1748 C CA . PRO A 1 223 ? 7.788 8.788 -12.072 1.00 80.31 223 PRO A CA 1
ATOM 1749 C C . PRO A 1 223 ? 7.044 8.622 -10.746 1.00 80.31 223 PRO A C 1
ATOM 1751 O O . PRO A 1 223 ? 6.532 9.581 -10.171 1.00 80.31 223 PRO A O 1
ATOM 1754 N N . CYS A 1 224 ? 7.002 7.394 -10.255 1.00 84.94 224 CYS A N 1
ATOM 1755 C CA . CYS A 1 224 ? 6.352 7.004 -9.018 1.00 84.94 224 CYS A CA 1
ATOM 1756 C C . CYS A 1 224 ? 7.373 6.301 -8.121 1.00 84.94 224 CYS A C 1
ATOM 1758 O O . CYS A 1 224 ? 8.186 5.510 -8.599 1.00 84.94 224 CYS A O 1
ATOM 1760 N N . VAL A 1 225 ? 7.308 6.533 -6.812 1.00 86.88 225 VAL A N 1
ATOM 1761 C CA . VAL A 1 225 ? 8.112 5.783 -5.838 1.00 86.88 225 VAL A CA 1
ATOM 1762 C C . VAL A 1 225 ? 7.184 5.187 -4.797 1.00 86.88 225 VAL A C 1
ATOM 1764 O O . VAL A 1 225 ? 6.534 5.920 -4.051 1.00 86.88 225 VAL A O 1
ATOM 1767 N N . LEU A 1 226 ? 7.122 3.860 -4.759 1.00 88.62 226 LEU A N 1
ATOM 1768 C CA . LEU A 1 226 ? 6.324 3.101 -3.815 1.00 88.62 226 LEU A CA 1
ATOM 1769 C C . LEU A 1 226 ? 7.164 2.597 -2.651 1.00 88.62 226 LEU A C 1
ATOM 1771 O O . LEU A 1 226 ? 8.150 1.883 -2.834 1.00 88.62 226 LEU A O 1
ATOM 1775 N N . PHE A 1 227 ? 6.735 2.941 -1.444 1.00 90.81 227 PHE A N 1
ATOM 1776 C CA . PHE A 1 227 ? 7.377 2.535 -0.203 1.00 90.81 227 PHE A CA 1
ATOM 1777 C C . PHE A 1 227 ? 6.643 1.366 0.451 1.00 90.81 227 PHE A C 1
ATOM 1779 O O . PHE A 1 227 ? 5.417 1.266 0.384 1.00 90.81 227 PHE A O 1
ATOM 1786 N N . ASN A 1 228 ? 7.393 0.506 1.143 1.00 90.81 228 ASN A N 1
ATOM 1787 C CA . ASN A 1 228 ? 6.837 -0.454 2.101 1.00 90.81 228 ASN A CA 1
ATOM 1788 C C . ASN A 1 228 ? 6.464 0.271 3.404 1.00 90.81 228 ASN A C 1
ATOM 1790 O O . ASN A 1 228 ? 6.942 -0.065 4.482 1.00 90.81 228 ASN A O 1
ATOM 1794 N N . ASP A 1 229 ? 5.672 1.325 3.273 1.00 89.50 229 ASP A N 1
ATOM 1795 C CA . ASP A 1 229 ? 5.203 2.216 4.327 1.00 89.50 229 ASP A CA 1
ATOM 1796 C C . ASP A 1 229 ? 3.905 2.870 3.842 1.00 89.50 229 ASP A C 1
ATOM 1798 O O . ASP A 1 229 ? 3.496 2.722 2.682 1.00 89.50 229 ASP A O 1
ATOM 1802 N N . TYR A 1 230 ? 3.262 3.618 4.723 1.00 88.44 230 TYR A N 1
ATOM 1803 C CA . TYR A 1 230 ? 2.136 4.467 4.381 1.00 88.44 230 TYR A CA 1
ATOM 1804 C C . TYR A 1 230 ? 2.600 5.904 4.208 1.00 88.44 230 TYR A C 1
ATOM 1806 O O . TYR A 1 230 ? 3.484 6.400 4.911 1.00 88.44 230 TYR A O 1
ATOM 1814 N N . ILE A 1 231 ? 1.997 6.580 3.234 1.00 84.00 231 ILE A N 1
ATOM 1815 C CA . ILE A 1 231 ? 2.351 7.954 2.905 1.00 84.00 231 ILE A CA 1
ATOM 1816 C C . ILE A 1 231 ? 1.272 8.889 3.415 1.00 84.00 231 ILE A C 1
ATOM 1818 O O . ILE A 1 231 ? 0.098 8.790 3.056 1.00 84.00 231 ILE A O 1
ATOM 1822 N N . TYR A 1 232 ? 1.738 9.810 4.245 1.00 78.19 232 TYR A N 1
ATOM 1823 C CA . TYR A 1 232 ? 0.968 10.827 4.935 1.00 78.19 232 TYR A CA 1
ATOM 1824 C C . TYR A 1 232 ? 1.043 12.127 4.162 1.00 78.19 232 TYR A C 1
ATOM 1826 O O . TYR A 1 232 ? 2.148 12.589 3.869 1.00 78.19 232 TYR A O 1
ATOM 1834 N N . LEU A 1 233 ? -0.105 12.734 3.865 1.00 71.19 233 LEU A N 1
ATOM 1835 C CA . LEU A 1 233 ? -0.151 13.996 3.127 1.00 71.19 233 LEU A CA 1
ATOM 1836 C C . LEU A 1 233 ? 0.653 15.090 3.839 1.00 71.19 233 LEU A C 1
ATOM 1838 O O . LEU A 1 233 ? 1.352 15.857 3.185 1.00 71.19 233 LEU A O 1
ATOM 1842 N N . GLU A 1 234 ? 0.666 15.098 5.173 1.00 73.75 234 GLU A N 1
ATOM 1843 C CA . GLU A 1 234 ? 1.415 16.054 5.992 1.00 73.75 234 GLU A CA 1
ATOM 1844 C C . GLU A 1 234 ? 2.937 15.940 5.805 1.00 73.75 234 GLU A C 1
ATOM 1846 O O . GLU A 1 234 ? 3.658 16.913 6.021 1.00 73.75 234 GLU A O 1
ATOM 1851 N N . ARG A 1 235 ? 3.447 14.778 5.365 1.00 69.56 235 ARG A N 1
ATOM 1852 C CA . ARG A 1 235 ? 4.873 14.588 5.036 1.00 69.56 235 ARG A CA 1
ATOM 1853 C C . ARG A 1 235 ? 5.250 15.135 3.654 1.00 69.56 235 ARG A C 1
ATOM 1855 O O . ARG A 1 235 ? 6.438 15.207 3.348 1.00 69.56 235 ARG A O 1
ATOM 1862 N N . LEU A 1 236 ? 4.272 15.514 2.829 1.00 72.44 236 LEU A N 1
ATOM 1863 C CA . LEU A 1 236 ? 4.472 15.945 1.440 1.00 72.44 236 LEU A CA 1
ATOM 1864 C C . LEU A 1 236 ? 4.481 17.475 1.267 1.00 72.44 236 LEU A C 1
ATOM 1866 O O . LEU A 1 236 ? 4.851 17.969 0.207 1.00 72.44 236 LEU A O 1
ATOM 1870 N N . VAL A 1 237 ? 4.108 18.238 2.300 1.00 60.72 237 VAL A N 1
ATOM 1871 C CA . VAL A 1 237 ? 3.684 19.655 2.205 1.00 60.72 237 VAL A CA 1
ATOM 1872 C C . VAL A 1 237 ? 4.804 20.651 1.841 1.00 60.72 237 VAL A C 1
ATOM 1874 O O . VAL A 1 237 ? 4.536 21.833 1.661 1.00 60.72 237 VAL A O 1
ATOM 1877 N N . GLN A 1 238 ? 6.067 20.237 1.696 1.00 56.53 238 GLN A N 1
ATOM 1878 C CA . GLN A 1 238 ? 7.183 21.198 1.705 1.00 56.53 238 GLN A CA 1
ATOM 1879 C C . GLN A 1 238 ? 7.922 21.440 0.379 1.00 56.53 238 GLN A C 1
ATOM 1881 O O . GLN A 1 238 ? 8.736 22.361 0.335 1.00 56.53 238 GLN A O 1
ATOM 1886 N N . LYS A 1 239 ? 7.665 20.703 -0.713 1.00 58.25 239 LYS A N 1
ATOM 1887 C CA . LYS A 1 239 ? 8.340 20.941 -2.009 1.00 58.25 239 LYS A CA 1
ATOM 1888 C C . LYS A 1 239 ? 7.451 20.601 -3.203 1.00 58.25 239 LYS A C 1
ATOM 1890 O O . LYS A 1 239 ? 6.661 19.667 -3.142 1.00 58.25 239 LYS A O 1
ATOM 1895 N N . GLY A 1 240 ? 7.631 21.325 -4.311 1.00 64.94 240 GLY A N 1
ATOM 1896 C CA . GLY A 1 240 ? 7.116 20.887 -5.608 1.00 64.94 240 GLY A CA 1
ATOM 1897 C C . GLY A 1 240 ? 7.767 19.556 -5.980 1.00 64.94 240 GLY A C 1
ATOM 1898 O O . GLY A 1 240 ? 8.980 19.502 -6.173 1.00 64.94 240 GLY A O 1
ATOM 1899 N N . MET A 1 241 ? 6.975 18.485 -6.017 1.00 73.88 241 MET A N 1
ATOM 1900 C CA . MET A 1 241 ? 7.442 17.152 -6.391 1.00 73.88 241 MET A CA 1
ATOM 1901 C C . MET A 1 241 ? 7.263 16.959 -7.894 1.00 73.88 241 MET A C 1
ATOM 1903 O O . MET A 1 241 ? 6.207 17.254 -8.448 1.00 73.88 241 MET A O 1
ATOM 1907 N N . ASN A 1 242 ? 8.293 16.439 -8.552 1.00 78.19 242 ASN A N 1
ATOM 1908 C CA . ASN A 1 242 ? 8.242 15.999 -9.946 1.00 78.19 242 ASN A CA 1
ATOM 1909 C C . ASN A 1 242 ? 7.979 14.486 -10.065 1.00 78.19 242 ASN A C 1
ATOM 1911 O O . ASN A 1 242 ? 8.224 13.912 -11.121 1.00 78.19 242 ASN A O 1
ATOM 1915 N N . TRP A 1 243 ? 7.517 13.852 -8.984 1.00 83.25 243 TRP A N 1
ATOM 1916 C CA . TRP A 1 243 ? 7.210 12.428 -8.874 1.00 83.25 243 TRP A CA 1
ATOM 1917 C C . TRP A 1 243 ? 6.041 12.184 -7.915 1.00 83.25 243 TRP A C 1
ATOM 1919 O O . TRP A 1 243 ? 5.697 13.048 -7.106 1.00 83.25 243 TRP A O 1
ATOM 1929 N N . VAL A 1 244 ? 5.429 11.002 -8.014 1.00 84.06 244 VAL A N 1
ATOM 1930 C CA . VAL A 1 244 ? 4.264 10.604 -7.219 1.00 84.06 244 VAL A CA 1
ATOM 1931 C C . VAL A 1 244 ? 4.678 9.639 -6.099 1.00 84.06 244 VAL A C 1
ATOM 1933 O O . VAL A 1 244 ? 5.138 8.526 -6.380 1.00 84.06 244 VAL A O 1
ATOM 1936 N N . PRO A 1 245 ? 4.514 10.023 -4.823 1.00 87.00 245 PRO A N 1
ATOM 1937 C CA . PRO A 1 245 ? 4.738 9.131 -3.695 1.00 87.00 245 PRO A CA 1
ATOM 1938 C C . PRO A 1 245 ? 3.576 8.151 -3.522 1.00 87.00 245 PRO A C 1
ATOM 1940 O O . PRO A 1 245 ? 2.429 8.566 -3.376 1.00 87.00 245 PRO A O 1
ATOM 1943 N N . LEU A 1 246 ? 3.880 6.851 -3.479 1.00 88.94 246 LEU A N 1
ATOM 1944 C CA . LEU A 1 246 ? 2.909 5.781 -3.239 1.00 88.94 246 LEU A CA 1
ATOM 1945 C C . LEU A 1 246 ? 3.266 4.968 -1.986 1.00 88.94 246 LEU A C 1
ATOM 1947 O O . LEU A 1 246 ? 4.432 4.684 -1.719 1.00 88.94 246 LEU A O 1
ATOM 1951 N N . GLY A 1 247 ? 2.262 4.572 -1.214 1.00 90.38 247 GLY A N 1
ATOM 1952 C CA . GLY A 1 247 ? 2.412 3.652 -0.088 1.00 90.38 247 GLY A CA 1
ATOM 1953 C C . GLY A 1 247 ? 1.620 2.366 -0.287 1.00 90.38 247 GLY A C 1
ATOM 1954 O O . GLY A 1 247 ? 0.921 2.186 -1.285 1.00 90.38 247 GLY A O 1
ATOM 1955 N N . LEU A 1 248 ? 1.670 1.478 0.704 1.00 91.06 248 LEU A N 1
ATOM 1956 C CA . LEU A 1 248 ? 0.914 0.223 0.668 1.00 91.06 248 LEU A CA 1
ATOM 1957 C C . LEU A 1 248 ? -0.598 0.447 0.522 1.00 91.06 248 LEU A C 1
ATOM 1959 O O . LEU A 1 248 ? -1.239 -0.275 -0.237 1.00 91.06 248 LEU A O 1
ATOM 1963 N N . SER A 1 249 ? -1.150 1.489 1.166 1.00 88.62 249 SER A N 1
ATOM 1964 C CA . SER A 1 249 ? -2.570 1.866 1.023 1.00 88.62 249 SER A CA 1
ATOM 1965 C C . SER A 1 249 ? -2.976 2.116 -0.427 1.00 88.62 249 SER A C 1
ATOM 1967 O O . SER A 1 249 ? -4.128 1.909 -0.792 1.00 88.62 249 SER A O 1
ATOM 1969 N N . ASP A 1 250 ? -2.028 2.552 -1.259 1.00 87.88 250 ASP A N 1
ATOM 1970 C CA . ASP A 1 250 ? -2.272 2.863 -2.661 1.00 87.88 250 ASP A CA 1
ATOM 1971 C C . ASP A 1 250 ? -2.359 1.614 -3.538 1.00 87.88 250 ASP A C 1
ATOM 1973 O O . ASP A 1 250 ? -2.507 1.761 -4.743 1.00 87.88 250 ASP A O 1
ATOM 1977 N N . LEU A 1 251 ? -2.277 0.403 -2.969 1.00 88.69 251 LEU A N 1
ATOM 1978 C CA . LEU A 1 251 ? -2.424 -0.892 -3.649 1.00 88.69 251 LEU A CA 1
ATOM 1979 C C . LEU A 1 251 ? -3.718 -1.640 -3.272 1.00 88.69 251 LEU A C 1
ATOM 1981 O O . LEU A 1 251 ? -3.908 -2.807 -3.646 1.00 88.69 251 LEU A O 1
ATOM 1985 N N . ALA A 1 252 ? -4.609 -0.974 -2.539 1.00 87.62 252 ALA A N 1
ATOM 1986 C CA . ALA A 1 252 ? -5.930 -1.480 -2.200 1.00 87.62 252 ALA A CA 1
ATOM 1987 C C . ALA A 1 252 ? -6.845 -1.598 -3.436 1.00 87.62 252 ALA A C 1
ATOM 1989 O O . ALA A 1 252 ? -6.558 -1.058 -4.514 1.00 87.62 252 ALA A O 1
ATOM 1990 N N . ARG A 1 253 ? -7.946 -2.350 -3.293 1.00 83.00 253 ARG A N 1
ATOM 1991 C CA . ARG A 1 253 ? -8.957 -2.489 -4.353 1.00 83.00 253 ARG A CA 1
ATOM 1992 C C . ARG A 1 253 ? -9.665 -1.154 -4.592 1.00 83.00 253 ARG A C 1
ATOM 1994 O O . ARG A 1 253 ? -9.969 -0.431 -3.646 1.00 83.00 253 ARG A O 1
ATOM 2001 N N . LEU A 1 254 ? -9.931 -0.858 -5.863 1.00 76.62 254 LEU A N 1
ATOM 2002 C CA . LEU A 1 254 ? -10.698 0.316 -6.278 1.00 76.62 254 LEU A CA 1
ATOM 2003 C C . LEU A 1 254 ? -12.163 0.182 -5.852 1.00 76.62 254 LEU A C 1
ATOM 2005 O O . LEU A 1 254 ? -12.718 -0.917 -5.883 1.00 76.62 254 LEU A O 1
ATOM 2009 N N . THR A 1 255 ? -12.786 1.307 -5.502 1.00 69.31 255 THR A N 1
ATOM 2010 C CA . THR A 1 255 ? -14.222 1.381 -5.183 1.00 69.31 255 THR A CA 1
ATOM 2011 C C . THR A 1 255 ? -15.085 1.006 -6.391 1.00 69.31 255 THR A C 1
ATOM 2013 O O . THR A 1 255 ? -16.094 0.325 -6.240 1.00 69.31 255 THR A O 1
ATOM 2016 N N . ASN A 1 256 ? -14.638 1.383 -7.596 1.00 61.28 256 ASN A N 1
ATOM 2017 C CA . ASN A 1 256 ? -15.288 1.077 -8.867 1.00 61.28 256 ASN A CA 1
ATOM 2018 C C . ASN A 1 256 ? -14.341 0.259 -9.754 1.00 61.28 256 ASN A C 1
ATOM 2020 O O . ASN A 1 256 ? -13.166 0.602 -9.900 1.00 61.28 256 ASN A O 1
ATOM 2024 N N . SER A 1 257 ? -14.846 -0.797 -10.394 1.00 53.41 257 SER A N 1
ATOM 2025 C CA . SER A 1 257 ? -14.142 -1.445 -11.501 1.00 53.41 257 SER A CA 1
ATOM 2026 C C . SER A 1 257 ? -14.028 -0.445 -12.650 1.00 53.41 257 SER A C 1
ATOM 2028 O O . SER A 1 257 ? -15.038 -0.078 -13.246 1.00 53.41 257 SER A O 1
ATOM 2030 N N . VAL A 1 258 ? -12.815 0.015 -12.957 1.00 44.50 258 VAL A N 1
ATOM 2031 C CA . VAL A 1 258 ? -12.573 0.830 -14.152 1.00 44.50 258 VAL A CA 1
ATOM 2032 C C . VAL A 1 258 ? -12.686 -0.099 -15.360 1.00 44.50 258 VAL A C 1
ATOM 2034 O O . VAL A 1 258 ? -11.723 -0.762 -15.737 1.00 44.50 258 VAL A O 1
ATOM 2037 N N . SER A 1 259 ? -13.881 -0.202 -15.941 1.00 36.88 259 SER A N 1
ATOM 2038 C CA . SER A 1 259 ? -14.043 -0.751 -17.283 1.00 36.88 259 SER A CA 1
ATOM 2039 C C . SER A 1 259 ? -13.629 0.332 -18.273 1.00 36.88 259 SER A C 1
ATOM 2041 O O . SER A 1 259 ? -14.311 1.346 -18.411 1.00 36.88 259 SER A O 1
ATOM 2043 N N . LEU A 1 260 ? -12.498 0.137 -18.947 1.00 33.84 260 LEU A N 1
ATOM 2044 C CA . LEU A 1 260 ? -12.214 0.882 -20.167 1.00 33.84 260 LEU A CA 1
ATOM 2045 C C . LEU A 1 260 ? -13.176 0.369 -21.241 1.00 33.84 260 LEU A C 1
ATOM 2047 O O . LEU A 1 260 ? -12.966 -0.711 -21.793 1.00 33.84 260 LEU A O 1
ATOM 2051 N N . GLU A 1 261 ? -14.241 1.119 -21.514 1.00 26.62 261 GLU A N 1
ATOM 2052 C CA . GLU A 1 261 ? -14.951 0.976 -22.781 1.00 26.62 261 GLU A CA 1
ATOM 2053 C C . GLU A 1 261 ? -14.014 1.483 -23.881 1.00 26.62 261 GLU A C 1
ATOM 2055 O O . GLU A 1 261 ? -13.642 2.657 -23.919 1.00 26.62 261 GLU A O 1
ATOM 2060 N N . LEU A 1 262 ? -13.557 0.561 -24.728 1.00 26.56 262 LEU A N 1
ATOM 2061 C CA . LEU A 1 262 ? -12.859 0.896 -25.963 1.00 26.56 262 LEU A CA 1
ATOM 2062 C C . LEU A 1 262 ? -13.889 1.547 -26.899 1.00 26.56 262 LEU A C 1
ATOM 2064 O O . LEU A 1 262 ? -14.865 0.889 -27.258 1.00 26.56 262 LEU A O 1
ATOM 2068 N N . ILE A 1 263 ? -13.683 2.821 -27.246 1.00 29.38 263 ILE A N 1
ATOM 2069 C CA . ILE A 1 263 ? -14.398 3.497 -28.344 1.00 29.38 263 ILE A CA 1
ATOM 2070 C C . ILE A 1 263 ? -13.821 3.013 -29.673 1.00 29.38 263 ILE A C 1
ATOM 2072 O O . ILE A 1 263 ? -12.571 2.962 -29.772 1.00 29.38 263 ILE A O 1
#

Secondary structure (DSSP, 8-state):
-HHHHHHHHHHHHHHHHHH-SEEE--TTTT--TT-SS-HHHHHHHHHT-SSHHHHHHHHHHHHHHHHHHTTB--SEEEETTTTEEEES-HHHHHHHHHHHHHTT-GGGHHHHHHHHHHHHHTT-SSEEEE-SPPTTS---HHHHHHHHHHHTB-S---TT---SS-SS-EEEEPPTT-SS-PPEEEEEEE-SS--HHHHHHHHHHHHHHHTTBTT--TTSEEEEEEESS---GGGSTTS--SSEEE-GGGGSPBSS-------

Foldseek 3Di:
DLVQLLVVLVLLLLVVCLVPQKDQDFQVSQQDDDDPDTSLVSLCVSQVHPDSLSSVVSSVVVVQVVLVVLQFGDQWDADSVVSMIGGNHSPLSVLLNVLVVCAPVLVCLLVQQVSLQVLVVVVAAADWDQLFDNPPDPPPPVNSQVVVVVVQFDRCLPNPPVPSARLFFGWGDHDPDDPPPAAIEGEGEARYEDDPVVLVVNLVSHLSSQVRGRPDDSVRYAYEYEYSYDDDPVVVPDDDDSHHYHYSSSSHHGPDDPDPPDD

pLDDT: mean 76.62, std 17.27, range [26.56, 97.81]

Radius of gyration: 20.47 Å; chains: 1; bounding box: 48×37×56 Å

Sequence (263 aa):
MAAYCLFEFFEIVVQELNTSKSRVITASDLTGKGKSLSLIDELRELTKEFDSEAAINKSVALLETHFTSKGYNLPFSFNAVTKRFDSLDDDYLKFIVDMISIRSVGKRSRDFECSVAERLKLRTTGAIHRVGFPRDQKKKKNQFLTHLKTLGFKANPDPWLPDKDGGLDILWVLPLGSIPHAPILSLQCKNGNFNMADADKSVMAGNRSLGEHAGLQAQIHVPCVLFNDYIYLERLVQKGMNWVPLGLSDLARLTNSVSLELI